Protein AF-A0AAW2K0N4-F1 (afdb_monomer)

Foldseek 3Di:
DPPVVLCVVCVVVVVVVVVVLVVQQQECAVPQCRLLVLQFPFQWKKKWQWDPCVPQQDLVVVLLVVCVVDPNVVSCCCCVVPPDDDDDDDDDDDDDDDDDHPPDDDPPDPPDSNWHDYPRTIMHRDPVVVVVVQVVCVVSVIDIDPVPMDTGSQLWDATPQWTAGRSSPDTPRDDDVVLLVCLCDLVSLVVSCVVPVVPCVDLLVSVVSSVDDPVQSVCLVPDDDPVSLLSQLLVCLLPDDPQCSVVSNDGHDPVVVVVVLVVCCVVVPPPVDDQDDPVPDPDPPPSVVVVVVVSVVVSVVVSVVVSCPVVVDPPDDPPDDPDDDDDDDDDDDD

Solvent-accessible surface area (backbone atoms only — not comparable to full-atom values): 20077 Å² total; per-residue (Å²): 129,62,70,70,56,58,53,58,67,44,42,63,56,53,53,51,52,52,60,53,48,72,73,40,70,35,42,19,82,91,39,72,66,58,13,52,68,56,42,48,73,33,36,45,24,39,16,47,34,52,52,64,50,87,83,44,60,53,64,67,59,54,42,54,53,36,38,73,77,37,57,66,71,58,29,50,53,49,40,64,74,72,75,58,87,85,90,84,89,81,88,89,78,88,79,80,97,69,89,86,72,88,87,65,82,76,78,87,60,81,82,83,63,42,38,33,38,42,92,64,40,36,34,30,48,37,71,69,60,44,54,52,51,54,54,50,35,53,74,55,66,38,50,70,38,65,94,72,27,41,76,27,75,60,7,34,43,57,52,92,83,37,33,26,30,72,12,46,69,43,82,68,42,80,82,58,64,77,61,53,69,42,28,85,42,69,69,34,39,49,51,45,36,66,75,38,43,92,75,51,75,48,69,66,58,52,40,41,68,52,68,49,49,70,77,54,57,79,31,52,89,85,54,67,53,74,71,53,48,52,48,51,33,59,69,42,42,80,79,39,59,68,54,31,32,76,31,64,77,35,80,46,54,69,66,60,51,50,51,51,51,52,51,50,49,69,76,64,48,76,81,86,70,79,80,79,65,72,91,79,51,94,51,95,60,57,58,59,54,50,53,54,49,52,52,50,54,52,49,54,54,52,52,52,48,49,47,51,55,66,56,59,48,98,60,89,69,92,64,84,74,85,85,82,77,90,82,80,91,75,90,79,92,132

pLDDT: mean 72.78, std 19.47, range [24.39, 93.81]

Organism: NCBI:txid2727405

Structure (mmCIF, N/CA/C/O backbone):
data_AF-A0AAW2K0N4-F1
#
_entry.id   AF-A0AAW2K0N4-F1
#
loop_
_atom_site.group_PDB
_atom_site.id
_atom_site.type_symbol
_atom_site.label_atom_id
_atom_site.label_alt_id
_atom_site.label_comp_id
_atom_site.label_asym_id
_atom_site.label_entity_id
_atom_site.label_seq_id
_atom_site.pdbx_PDB_ins_code
_atom_site.Cartn_x
_atom_site.Cartn_y
_atom_site.Cartn_z
_atom_site.occupancy
_atom_site.B_iso_or_equiv
_atom_site.auth_seq_id
_atom_site.auth_comp_id
_atom_site.auth_asym_id
_atom_site.auth_atom_id
_atom_site.pdbx_PDB_model_num
ATOM 1 N N . MET A 1 1 ? -6.327 -36.699 7.773 1.00 47.56 1 MET A N 1
ATOM 2 C CA . MET A 1 1 ? -6.969 -36.154 6.557 1.00 47.56 1 MET A CA 1
ATOM 3 C C . MET A 1 1 ? -5.891 -35.565 5.674 1.00 47.56 1 MET A C 1
ATOM 5 O O . MET A 1 1 ? -4.990 -34.929 6.207 1.00 47.56 1 MET A O 1
ATOM 9 N N . ASP A 1 2 ? -5.969 -35.785 4.364 1.00 42.72 2 ASP A N 1
ATOM 10 C CA . ASP A 1 2 ? -5.053 -35.161 3.410 1.00 42.72 2 ASP A CA 1
ATOM 11 C C . ASP A 1 2 ? -5.238 -33.629 3.443 1.00 42.72 2 ASP A C 1
ATOM 13 O O . ASP A 1 2 ? -6.373 -33.168 3.269 1.00 42.72 2 ASP A O 1
ATOM 17 N N . PRO A 1 3 ? -4.179 -32.814 3.623 1.00 54.84 3 PRO A N 1
ATOM 18 C CA . PRO A 1 3 ? -4.301 -31.353 3.695 1.00 54.84 3 PRO A CA 1
ATOM 19 C C . PRO A 1 3 ? -4.995 -30.752 2.463 1.00 54.84 3 PRO A C 1
ATOM 21 O O . PRO A 1 3 ? -5.760 -29.792 2.562 1.00 54.84 3 PRO A O 1
ATOM 24 N N . GLY A 1 4 ? -4.785 -31.367 1.293 1.00 54.84 4 GLY A N 1
ATOM 25 C CA . GLY A 1 4 ? -5.404 -30.951 0.036 1.00 54.84 4 GLY A CA 1
ATOM 26 C C . GLY A 1 4 ? -6.913 -31.201 -0.036 1.00 54.84 4 GLY A C 1
ATOM 27 O O . GLY A 1 4 ? -7.604 -30.493 -0.766 1.00 54.84 4 GLY A O 1
ATOM 28 N N . PHE A 1 5 ? -7.445 -32.169 0.717 1.00 57.75 5 PHE A N 1
ATOM 29 C CA . PHE A 1 5 ? -8.883 -32.436 0.768 1.00 57.75 5 PHE A CA 1
ATOM 30 C C . PHE A 1 5 ? -9.606 -31.377 1.605 1.00 57.75 5 PHE A C 1
ATOM 32 O O . PHE A 1 5 ? -10.548 -30.750 1.120 1.00 57.75 5 PHE A O 1
ATOM 39 N N . SER A 1 6 ? -9.100 -31.086 2.807 1.00 50.25 6 SER A N 1
ATOM 40 C CA . SER A 1 6 ? -9.640 -30.024 3.665 1.00 50.25 6 SER A CA 1
ATOM 41 C C . SER A 1 6 ? -9.562 -28.651 2.987 1.00 50.25 6 SER A C 1
ATOM 43 O O . SER A 1 6 ? -10.516 -27.878 3.043 1.00 50.25 6 SER A O 1
ATOM 45 N N . GLN A 1 7 ? -8.479 -28.363 2.255 1.00 63.28 7 GLN A N 1
ATOM 46 C CA . GLN A 1 7 ? -8.337 -27.102 1.520 1.00 63.28 7 GLN A CA 1
ATOM 47 C C . GLN A 1 7 ? -9.335 -26.967 0.355 1.00 63.28 7 GLN A C 1
ATOM 49 O O . GLN A 1 7 ? -9.845 -25.875 0.105 1.00 63.28 7 GLN A O 1
ATOM 54 N N . ARG A 1 8 ? -9.661 -28.067 -0.341 1.00 70.31 8 ARG A N 1
ATOM 55 C CA . ARG A 1 8 ? -10.692 -28.073 -1.395 1.00 70.31 8 ARG A CA 1
ATOM 56 C C . ARG A 1 8 ? -12.100 -27.927 -0.825 1.00 70.31 8 ARG A C 1
ATOM 58 O O . ARG A 1 8 ? -12.901 -27.218 -1.422 1.00 70.31 8 ARG A O 1
ATOM 65 N N . LEU A 1 9 ? -12.381 -28.539 0.327 1.00 71.31 9 LEU A N 1
ATOM 66 C CA . LEU A 1 9 ? -13.666 -28.402 1.022 1.00 71.31 9 LEU A CA 1
ATOM 67 C C . LEU A 1 9 ? -13.907 -26.985 1.559 1.00 71.31 9 LEU A C 1
ATOM 69 O O . LEU A 1 9 ? -15.032 -26.499 1.515 1.00 71.31 9 LEU A O 1
ATOM 73 N N . LEU A 1 10 ? -12.860 -26.308 2.036 1.00 70.31 10 LEU A N 1
ATOM 74 C CA . LEU A 1 10 ? -12.955 -24.938 2.554 1.00 70.31 10 LEU A CA 1
ATOM 75 C C . LEU A 1 10 ? -13.009 -23.873 1.450 1.00 70.31 10 LEU A C 1
ATOM 77 O O . LEU A 1 10 ? -13.426 -22.745 1.707 1.00 70.31 10 LEU A O 1
ATOM 81 N N . CYS A 1 11 ? -12.601 -24.205 0.221 1.00 77.12 11 CYS A N 1
ATOM 82 C CA . CYS A 1 11 ? -12.499 -23.243 -0.875 1.00 77.12 11 CYS A CA 1
ATOM 83 C C . CYS A 1 11 ? -13.840 -22.559 -1.230 1.00 77.12 11 CYS A C 1
ATOM 85 O O . CYS A 1 11 ? -13.849 -21.329 -1.285 1.00 77.12 11 CYS A O 1
ATOM 87 N N . PRO A 1 12 ? -14.977 -23.271 -1.380 1.00 80.31 12 PRO A N 1
ATOM 88 C CA . PRO A 1 12 ? -16.271 -22.638 -1.655 1.00 80.31 12 PRO A CA 1
ATOM 89 C C . PRO A 1 12 ? -16.717 -21.686 -0.540 1.00 80.31 12 PRO A C 1
ATOM 91 O O . PRO A 1 12 ? -17.192 -20.585 -0.810 1.00 80.31 12 PRO A O 1
ATOM 94 N N . ILE A 1 13 ? -16.504 -22.085 0.717 1.00 73.62 13 ILE A N 1
ATOM 95 C CA . ILE A 1 13 ? -16.840 -21.280 1.897 1.00 73.62 13 ILE A CA 1
ATOM 96 C C . ILE A 1 13 ? -15.981 -20.012 1.924 1.00 73.62 13 ILE A C 1
ATOM 98 O O . ILE A 1 13 ? -16.495 -18.909 2.100 1.00 73.62 13 ILE A O 1
ATOM 102 N N . HIS A 1 14 ? -14.677 -20.147 1.679 1.00 77.25 14 HIS A N 1
ATOM 103 C CA . HIS A 1 14 ? -13.761 -19.015 1.583 1.00 77.25 14 HIS A CA 1
ATOM 104 C C . HIS A 1 14 ? -14.144 -18.042 0.455 1.00 77.25 14 HIS A C 1
ATOM 106 O O . HIS A 1 14 ? -14.115 -16.824 0.653 1.00 77.25 14 HIS A O 1
ATOM 112 N N . SER A 1 15 ? -14.533 -18.556 -0.716 1.00 81.81 15 SER A N 1
ATOM 113 C CA . SER A 1 15 ? -15.012 -17.733 -1.831 1.00 81.81 15 SER A CA 1
ATOM 114 C C . SER A 1 15 ? -16.291 -16.975 -1.475 1.00 81.81 15 SER A C 1
ATOM 116 O O . SER A 1 15 ? -16.382 -15.782 -1.754 1.00 81.81 15 SER A O 1
ATOM 118 N N . TRP A 1 16 ? -17.235 -17.622 -0.793 1.00 82.62 16 TRP A N 1
ATOM 119 C CA . TRP A 1 16 ? -18.459 -16.976 -0.324 1.00 82.62 16 TRP A CA 1
ATOM 120 C C . TRP A 1 16 ? -18.186 -15.875 0.714 1.00 82.62 16 TRP A C 1
ATOM 122 O O . TRP A 1 16 ? -18.650 -14.745 0.550 1.00 82.62 16 TRP A O 1
ATOM 132 N N . PHE A 1 17 ? -17.357 -16.142 1.733 1.00 77.12 17 PHE A N 1
ATOM 133 C CA . PHE A 1 17 ? -16.946 -15.108 2.694 1.00 77.12 17 PHE A CA 1
ATOM 134 C C . PHE A 1 17 ? -16.254 -13.934 1.999 1.00 77.12 17 PHE A C 1
ATOM 136 O O . PHE A 1 17 ? -16.532 -12.780 2.311 1.00 77.12 17 PHE A O 1
ATOM 143 N N . SER A 1 18 ? -15.410 -14.216 1.006 1.00 80.25 18 SER A N 1
ATOM 144 C CA . SER A 1 18 ? -14.753 -13.191 0.194 1.00 80.25 18 SER A CA 1
ATOM 145 C C . SER A 1 18 ? -15.752 -12.290 -0.542 1.00 80.25 18 SER A C 1
ATOM 147 O O . SER A 1 18 ? -15.517 -11.090 -0.665 1.00 80.25 18 SER A O 1
ATOM 149 N N . GLU A 1 19 ? -16.878 -12.819 -1.023 1.00 83.00 19 GLU A N 1
ATOM 150 C CA . GLU A 1 19 ? -17.933 -12.011 -1.652 1.00 83.00 19 GLU A CA 1
ATOM 151 C C . GLU A 1 19 ? -18.685 -11.126 -0.658 1.00 83.00 19 GLU A C 1
ATOM 153 O O . GLU A 1 19 ? -19.049 -9.998 -0.998 1.00 83.00 19 GLU A O 1
ATOM 158 N N . ILE A 1 20 ? -18.895 -11.605 0.569 1.00 81.50 20 ILE A N 1
ATOM 159 C CA . ILE A 1 20 ? -19.519 -10.820 1.639 1.00 81.50 20 ILE A CA 1
ATOM 160 C C . ILE A 1 20 ? -18.587 -9.707 2.104 1.00 81.50 20 ILE A C 1
ATOM 162 O O . ILE A 1 20 ? -19.019 -8.558 2.196 1.00 81.50 20 ILE A O 1
ATOM 166 N N . LEU A 1 21 ? -17.311 -10.020 2.344 1.00 78.00 21 LEU A N 1
ATOM 167 C CA . LEU A 1 21 ? -16.308 -9.055 2.795 1.00 78.00 21 LEU A CA 1
ATOM 168 C C . LEU A 1 21 ? -16.163 -7.886 1.810 1.00 78.00 21 LEU A C 1
ATOM 170 O O . LEU A 1 21 ? -16.119 -6.736 2.234 1.00 78.00 21 LEU A O 1
ATOM 174 N N . LYS A 1 22 ? -16.254 -8.139 0.494 1.00 82.56 22 LYS A N 1
ATOM 175 C CA . LYS A 1 22 ? -16.284 -7.073 -0.532 1.00 82.56 22 LYS A CA 1
ATOM 176 C C . LYS A 1 22 ? -17.412 -6.056 -0.347 1.00 82.56 22 LYS A C 1
ATOM 178 O O . LYS A 1 22 ? -17.294 -4.934 -0.834 1.00 82.56 22 LYS A O 1
ATOM 183 N N . ARG A 1 23 ? -18.521 -6.435 0.296 1.00 82.50 23 ARG A N 1
ATOM 184 C CA . ARG A 1 23 ? -19.665 -5.541 0.543 1.00 82.50 23 ARG A CA 1
ATOM 185 C C . ARG A 1 23 ? -19.456 -4.653 1.770 1.00 82.50 23 ARG A C 1
ATOM 187 O O . ARG A 1 23 ? -20.230 -3.717 1.959 1.00 82.50 23 ARG A O 1
ATOM 194 N N . ILE A 1 24 ? -18.448 -4.934 2.599 1.00 81.88 24 ILE A N 1
ATOM 195 C CA . ILE A 1 24 ? -18.150 -4.192 3.825 1.00 81.88 24 ILE A CA 1
ATOM 196 C C . ILE A 1 24 ? -17.081 -3.135 3.510 1.00 81.88 24 ILE A C 1
ATOM 198 O O . ILE A 1 24 ? -15.923 -3.480 3.298 1.00 81.88 24 ILE A O 1
ATOM 202 N N . PRO A 1 25 ? -17.419 -1.833 3.494 1.00 84.50 25 PRO A N 1
ATOM 203 C CA . PRO A 1 25 ? -16.466 -0.795 3.095 1.00 84.50 25 PRO A CA 1
ATOM 204 C C . PRO A 1 25 ? -15.348 -0.539 4.121 1.00 84.50 25 PRO A C 1
ATOM 206 O O . PRO A 1 25 ? -14.366 0.122 3.791 1.00 84.50 25 PRO A O 1
ATOM 209 N N . GLN A 1 26 ? -15.498 -1.034 5.353 1.00 86.38 26 GLN A N 1
ATOM 210 C CA . GLN A 1 26 ? -14.500 -0.963 6.427 1.00 86.38 26 GLN A CA 1
ATOM 211 C C . GLN A 1 26 ? -13.473 -2.107 6.389 1.00 86.38 26 GLN A C 1
ATOM 213 O O . GLN A 1 26 ? -12.517 -2.086 7.164 1.00 86.38 26 GLN A O 1
ATOM 218 N N . ASP A 1 27 ? -13.659 -3.099 5.517 1.00 86.38 27 ASP A N 1
ATOM 219 C CA . ASP A 1 27 ? -12.734 -4.221 5.375 1.00 86.38 27 ASP A CA 1
ATOM 220 C C . ASP A 1 27 ? -11.601 -3.896 4.387 1.00 86.38 27 ASP A C 1
ATOM 222 O O . ASP A 1 27 ? -11.825 -3.455 3.257 1.00 86.38 27 ASP A O 1
ATOM 226 N N . GLY A 1 28 ? -10.360 -4.113 4.822 1.00 85.12 28 GLY A N 1
ATOM 227 C CA . GLY A 1 28 ? -9.152 -3.843 4.047 1.00 85.12 28 GLY A CA 1
ATOM 228 C C . GLY A 1 28 ? -8.715 -4.991 3.138 1.00 85.12 28 GLY A C 1
ATOM 229 O O . GLY A 1 28 ? -7.730 -4.827 2.415 1.00 85.12 28 GLY A O 1
ATOM 230 N N . THR A 1 29 ? -9.395 -6.146 3.161 1.00 84.88 29 THR A N 1
ATOM 231 C CA . THR A 1 29 ? -8.915 -7.398 2.539 1.00 84.88 29 THR A CA 1
ATOM 232 C C . THR A 1 29 ? -8.628 -7.251 1.044 1.00 84.88 29 THR A C 1
ATOM 234 O O . THR A 1 29 ? -7.591 -7.701 0.557 1.00 84.88 29 THR A O 1
ATOM 237 N N . PHE A 1 30 ? -9.514 -6.583 0.300 1.00 84.06 30 PHE A N 1
ATOM 238 C CA . PHE A 1 30 ? -9.346 -6.366 -1.147 1.00 84.06 30 PHE A CA 1
ATOM 239 C C . PHE A 1 30 ? -8.670 -5.040 -1.486 1.00 84.06 30 PHE A C 1
ATOM 241 O O . PHE A 1 30 ? -8.099 -4.890 -2.567 1.00 84.06 30 PHE A O 1
ATOM 248 N N . ASN A 1 31 ? -8.755 -4.066 -0.582 1.00 84.62 31 ASN A N 1
ATOM 249 C CA . ASN A 1 31 ? -8.142 -2.761 -0.746 1.00 84.62 31 ASN A CA 1
ATOM 250 C C . ASN A 1 31 ? -7.773 -2.181 0.621 1.00 84.62 31 ASN A C 1
ATOM 252 O O . ASN A 1 31 ? -8.613 -1.606 1.309 1.00 84.62 31 ASN A O 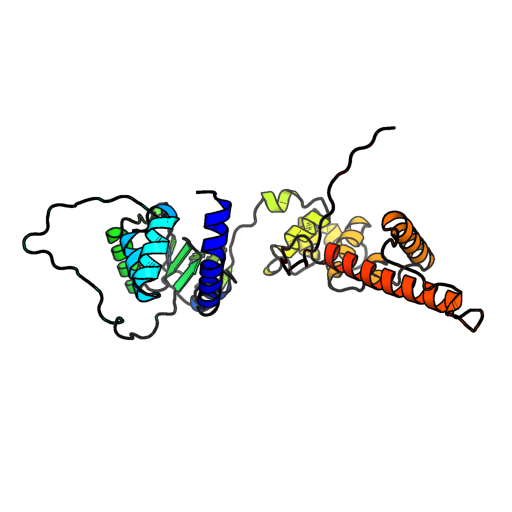1
ATOM 256 N N . GLN A 1 32 ? -6.492 -2.274 0.969 1.00 85.69 32 GLN A N 1
ATOM 257 C CA . GLN A 1 32 ? -5.977 -1.866 2.278 1.00 85.69 32 GLN A CA 1
ATOM 258 C C . GLN A 1 32 ? -6.166 -0.366 2.562 1.00 85.69 32 GLN A C 1
ATOM 260 O O . GLN A 1 32 ? -6.207 0.036 3.719 1.00 85.69 32 GLN A O 1
ATOM 265 N N . THR A 1 33 ? -6.294 0.483 1.535 1.00 85.31 33 THR A N 1
ATOM 266 C CA . THR A 1 33 ? -6.438 1.939 1.717 1.00 85.31 33 THR A CA 1
ATOM 267 C C . THR A 1 33 ? -7.887 2.411 1.725 1.00 85.31 33 THR A C 1
ATOM 269 O O . THR A 1 33 ? -8.156 3.528 2.168 1.00 85.31 33 THR A O 1
ATOM 272 N N . ALA A 1 34 ? -8.834 1.596 1.252 1.00 86.75 34 ALA A N 1
ATOM 273 C CA . ALA A 1 34 ? -10.237 1.994 1.168 1.00 86.75 34 ALA A CA 1
ATOM 274 C C . ALA A 1 34 ? -10.879 2.280 2.543 1.00 86.75 34 ALA A C 1
ATOM 276 O O . ALA A 1 34 ? -11.532 3.324 2.655 1.00 86.75 34 ALA A O 1
ATOM 277 N N . PRO A 1 35 ? -10.657 1.464 3.597 1.00 87.94 35 PRO A N 1
ATOM 278 C CA . PRO A 1 35 ? -11.224 1.715 4.924 1.00 87.94 35 PRO A CA 1
ATOM 279 C C . PRO A 1 35 ? -10.749 3.023 5.560 1.00 87.94 35 PRO A C 1
ATOM 281 O O . PRO A 1 35 ? -11.519 3.705 6.233 1.00 87.94 35 PRO A O 1
ATOM 284 N N . LEU A 1 36 ? -9.498 3.418 5.296 1.00 88.69 36 LEU A N 1
ATOM 285 C CA . LEU A 1 36 ? -8.879 4.606 5.893 1.00 88.69 36 LEU A CA 1
ATOM 286 C C . LEU A 1 36 ? -9.627 5.899 5.553 1.00 88.69 36 LEU A C 1
ATOM 288 O O . LEU A 1 36 ? -9.647 6.830 6.353 1.00 88.69 36 LEU A O 1
ATOM 292 N N . ARG A 1 37 ? -10.314 5.938 4.405 1.00 89.25 37 ARG A N 1
ATOM 293 C CA . ARG A 1 37 ? -11.116 7.092 3.965 1.00 89.25 37 ARG A CA 1
ATOM 294 C C . ARG A 1 37 ? -12.235 7.450 4.946 1.00 89.25 37 ARG A C 1
ATOM 296 O O . ARG A 1 37 ? -12.625 8.608 5.015 1.00 89.25 37 ARG A O 1
ATOM 303 N N . TRP A 1 38 ? -12.736 6.476 5.706 1.00 86.88 38 TRP A N 1
ATOM 304 C CA . TRP A 1 38 ? -13.795 6.674 6.701 1.00 86.88 38 TRP A CA 1
ATOM 305 C C . TRP A 1 38 ? -13.281 7.202 8.042 1.00 86.88 38 TRP A C 1
ATOM 307 O O . TRP A 1 38 ? -14.080 7.595 8.891 1.00 86.88 38 TRP A O 1
ATOM 317 N N . LEU A 1 39 ? -11.960 7.194 8.235 1.00 88.44 39 LEU A N 1
ATOM 318 C CA . LEU A 1 39 ? -11.297 7.638 9.457 1.00 88.44 39 LEU A CA 1
ATOM 319 C C . LEU A 1 39 ? -10.740 9.064 9.330 1.00 88.44 39 LEU A C 1
ATOM 321 O O . LEU A 1 39 ? -10.369 9.656 10.342 1.00 88.44 39 LEU A O 1
ATOM 325 N N . VAL A 1 40 ? -10.730 9.635 8.119 1.00 89.19 40 VAL A N 1
ATOM 326 C CA . VAL A 1 40 ? -10.223 10.988 7.846 1.00 89.19 40 VAL A CA 1
ATOM 327 C C . VAL A 1 40 ? -10.965 12.030 8.687 1.00 89.19 40 VAL A C 1
ATOM 329 O O . VAL A 1 40 ? -12.194 12.051 8.738 1.00 89.19 40 VAL A O 1
ATOM 332 N N . GLY A 1 41 ? -10.204 12.898 9.352 1.00 86.81 41 GLY A N 1
ATOM 333 C CA . GLY A 1 41 ? -10.699 13.933 10.262 1.00 86.81 41 GLY A CA 1
ATOM 334 C C . GLY A 1 41 ? -10.905 13.470 11.707 1.00 86.81 41 GLY A C 1
ATOM 335 O O . GLY A 1 41 ? -11.271 14.281 12.557 1.00 86.81 41 GLY A O 1
ATOM 336 N N . SER A 1 42 ? -10.667 12.192 12.014 1.00 88.50 42 SER A N 1
ATOM 337 C CA . SER A 1 42 ? -10.785 11.680 13.382 1.00 88.50 42 SER A CA 1
ATOM 338 C C . SER A 1 42 ? -9.558 12.040 14.215 1.00 88.50 42 SER A C 1
ATOM 340 O O . SER A 1 42 ? -8.432 11.795 13.797 1.00 88.50 42 SER A O 1
ATOM 342 N N . GLN A 1 43 ? -9.779 12.602 15.404 1.00 86.75 43 GLN A N 1
ATOM 343 C CA . GLN A 1 43 ? -8.702 12.996 16.321 1.00 86.75 43 GLN A CA 1
ATOM 344 C C . GLN A 1 43 ? -8.328 11.858 17.275 1.00 86.75 43 GLN A C 1
ATOM 346 O O . GLN A 1 43 ? -7.156 11.539 17.439 1.00 86.75 43 GLN A O 1
ATOM 351 N N . GLU A 1 44 ? -9.318 11.184 17.857 1.00 90.81 44 GLU A N 1
ATOM 352 C CA . GLU A 1 44 ? -9.083 10.042 18.741 1.00 90.81 44 GLU A CA 1
ATOM 353 C C . GLU A 1 44 ? -9.127 8.739 17.947 1.00 90.81 44 GLU A C 1
ATOM 355 O O . GLU A 1 44 ? -10.179 8.356 17.428 1.00 90.81 44 GLU A O 1
ATOM 360 N N . CYS A 1 45 ? -7.985 8.061 17.842 1.00 91.75 45 CYS A N 1
ATOM 361 C CA . CYS A 1 45 ? -7.863 6.806 17.114 1.00 91.75 45 CYS A CA 1
ATOM 362 C C . CYS A 1 45 ? -7.123 5.745 17.933 1.00 91.75 45 CYS A C 1
ATOM 364 O O . CYS A 1 45 ? -6.125 6.018 18.601 1.00 91.75 45 CYS A O 1
ATOM 366 N N . PHE A 1 46 ? -7.606 4.510 17.833 1.00 92.12 46 PHE A N 1
ATOM 367 C CA . PHE A 1 46 ? -7.116 3.353 18.569 1.00 92.12 46 PHE A CA 1
ATOM 368 C C . PHE A 1 46 ? -6.765 2.257 17.565 1.00 92.12 46 PHE A C 1
ATOM 370 O O . PHE A 1 46 ? -7.661 1.619 17.019 1.00 92.12 46 PHE A O 1
ATOM 377 N N . SER A 1 47 ? -5.473 2.063 17.310 1.00 91.56 47 SER A N 1
ATOM 378 C CA . SER A 1 47 ? -4.944 0.963 16.495 1.00 91.56 47 SER A CA 1
ATOM 379 C C . SER A 1 47 ? -4.498 -0.143 17.447 1.00 91.56 47 SER A C 1
ATOM 381 O O . SER A 1 47 ? -3.537 0.046 18.194 1.00 91.56 47 SER A O 1
ATOM 383 N N . TYR A 1 48 ? -5.228 -1.254 17.494 1.00 89.69 48 TYR A N 1
ATOM 384 C CA . TYR A 1 48 ? -4.942 -2.353 18.414 1.00 89.69 48 TYR A CA 1
ATOM 385 C C . TYR A 1 48 ? -4.141 -3.454 17.726 1.00 89.69 48 TYR A C 1
ATOM 387 O O . TYR A 1 48 ? -4.576 -3.986 16.711 1.00 89.69 48 TYR A O 1
ATOM 395 N N . ASP A 1 49 ? -3.018 -3.830 18.337 1.00 86.81 49 ASP A N 1
ATOM 396 C CA . ASP A 1 49 ? -2.233 -5.004 17.951 1.00 86.81 49 ASP A CA 1
ATOM 397 C C . ASP A 1 49 ? -2.700 -6.211 18.775 1.00 86.81 49 ASP A C 1
ATOM 399 O O . ASP A 1 49 ? -2.627 -6.224 20.015 1.00 86.81 49 ASP A O 1
ATOM 403 N N . LEU A 1 50 ? -3.245 -7.214 18.088 1.00 83.88 50 LEU A N 1
ATOM 404 C CA . LEU A 1 50 ? -3.778 -8.416 18.717 1.00 83.88 50 LEU A CA 1
ATOM 405 C C . LEU A 1 50 ? -2.703 -9.503 18.792 1.00 83.88 50 LEU A C 1
ATOM 407 O O . LEU A 1 50 ? -2.104 -9.901 17.798 1.00 83.88 50 LEU A O 1
ATOM 411 N N . THR A 1 51 ? -2.492 -10.059 19.983 1.00 77.69 51 THR A N 1
ATOM 412 C CA . THR A 1 51 ? -1.465 -11.089 20.183 1.00 77.69 51 THR A CA 1
ATOM 413 C C . THR A 1 51 ? -2.020 -12.461 19.797 1.00 77.69 51 THR A C 1
ATOM 415 O O . THR A 1 51 ? -2.924 -12.959 20.471 1.00 77.69 51 THR A O 1
ATOM 418 N N . THR A 1 52 ? -1.471 -13.114 18.762 1.00 64.50 52 THR A N 1
ATOM 419 C CA . THR A 1 52 ? -1.874 -14.479 18.328 1.00 64.50 52 THR A CA 1
ATOM 420 C C . THR A 1 52 ? -3.392 -14.625 18.125 1.00 64.50 52 THR A C 1
ATOM 422 O O . THR A 1 52 ? -4.003 -15.589 18.584 1.00 64.50 52 THR A O 1
ATOM 425 N N . ALA A 1 53 ? -4.024 -13.630 17.493 1.00 59.84 53 ALA A N 1
ATOM 426 C CA . ALA A 1 53 ? -5.482 -13.567 17.351 1.00 59.84 53 ALA A CA 1
ATOM 427 C C . ALA A 1 53 ? -6.063 -14.778 16.606 1.00 59.84 53 ALA A C 1
ATOM 429 O O . ALA A 1 53 ? -7.117 -15.285 16.980 1.00 59.84 53 ALA A O 1
ATOM 430 N N . THR A 1 54 ? -5.351 -15.268 15.590 1.00 62.62 54 THR A N 1
ATOM 431 C CA . THR A 1 54 ? -5.762 -16.418 14.774 1.00 62.62 54 THR A CA 1
ATOM 432 C C . THR A 1 54 ? -5.837 -17.716 15.570 1.00 62.62 54 THR A C 1
ATOM 434 O O . THR A 1 54 ? -6.731 -18.519 15.327 1.00 62.62 54 THR A O 1
ATOM 437 N N . ASP A 1 55 ? -4.947 -17.901 16.546 1.00 60.28 55 ASP A N 1
ATOM 438 C CA . ASP A 1 55 ? -4.810 -19.169 17.274 1.00 60.28 55 ASP A CA 1
ATOM 439 C C . ASP A 1 55 ? -5.686 -19.221 18.533 1.00 60.28 55 ASP A C 1
ATOM 441 O O . ASP A 1 55 ? -5.934 -20.291 19.085 1.00 60.28 55 ASP A O 1
ATOM 445 N N . ARG A 1 56 ? -6.142 -18.058 19.018 1.00 63.00 56 ARG A N 1
ATOM 446 C CA . ARG A 1 56 ? -6.850 -17.916 20.303 1.00 63.00 56 ARG A CA 1
ATOM 447 C C . ARG A 1 56 ? -8.333 -17.601 20.172 1.00 63.00 56 ARG A C 1
ATOM 449 O O . ARG A 1 56 ? -8.983 -17.347 21.185 1.00 63.00 56 ARG A O 1
ATOM 456 N N . TRP A 1 57 ? -8.880 -17.598 18.959 1.00 66.06 57 TRP A N 1
ATOM 457 C CA . TRP A 1 57 ? -10.300 -17.319 18.779 1.00 66.06 57 TRP A CA 1
ATOM 458 C C . TRP A 1 57 ? -11.153 -18.468 19.344 1.00 66.06 57 TRP A C 1
ATOM 460 O O . TRP A 1 57 ? -10.957 -19.618 18.939 1.00 66.06 57 TRP A O 1
ATOM 470 N N . PRO A 1 58 ? -12.104 -18.211 20.265 1.00 70.81 58 PRO A N 1
ATOM 471 C CA . PRO A 1 58 ? -12.886 -19.285 20.862 1.00 70.81 58 PRO A CA 1
ATOM 472 C C . PRO A 1 58 ? -13.726 -20.022 19.817 1.00 70.81 58 PRO A C 1
ATOM 474 O O . PRO A 1 58 ? -14.586 -19.441 19.153 1.00 70.81 58 PRO A O 1
ATOM 477 N N . LEU A 1 59 ? -13.526 -21.333 19.725 1.00 66.69 59 LEU A N 1
ATOM 478 C CA . LEU A 1 59 ? -14.248 -22.207 18.795 1.00 66.69 59 LEU A CA 1
ATOM 479 C C . LEU A 1 59 ? -15.756 -22.182 19.018 1.00 66.69 59 LEU A C 1
ATOM 481 O O . LEU A 1 59 ? -16.513 -22.251 18.058 1.00 66.69 59 LEU A O 1
ATOM 485 N N . LEU A 1 60 ? -16.189 -22.025 20.272 1.00 68.31 60 LEU A N 1
ATOM 486 C CA . LEU A 1 60 ? -17.599 -21.874 20.618 1.00 68.31 60 LEU A CA 1
ATOM 487 C C . LEU A 1 60 ? -18.217 -20.652 19.926 1.00 68.31 60 LEU A C 1
ATOM 489 O O . LEU A 1 60 ? -19.322 -20.731 19.406 1.00 68.31 60 LEU A O 1
ATOM 493 N N . VAL A 1 61 ? -17.486 -19.536 19.864 1.00 67.88 61 VAL A N 1
ATOM 494 C CA . VAL A 1 61 ? -17.954 -18.319 19.187 1.00 67.88 61 VAL A CA 1
ATOM 495 C C . VAL A 1 61 ? -17.997 -18.531 17.677 1.00 67.88 61 VAL A C 1
ATOM 497 O O . VAL A 1 61 ? -18.972 -18.142 17.041 1.00 67.88 61 VAL A O 1
ATOM 500 N N . LEU A 1 62 ? -16.984 -19.186 17.100 1.00 68.62 62 LEU A N 1
ATOM 501 C CA . LEU A 1 62 ? -16.996 -19.544 15.677 1.00 68.62 62 LEU A CA 1
ATOM 502 C C . LEU A 1 62 ? -18.183 -20.455 15.341 1.00 68.62 62 LEU A C 1
ATOM 504 O O . LEU A 1 62 ? -18.863 -20.208 14.350 1.00 68.62 62 LEU A O 1
ATOM 508 N N . PHE A 1 63 ? -18.453 -21.459 16.177 1.00 66.44 63 PHE A N 1
ATOM 509 C CA . PHE A 1 63 ? -19.563 -22.394 16.016 1.00 66.44 63 PHE A CA 1
ATOM 510 C C . PHE A 1 63 ? -20.924 -21.697 16.089 1.00 66.44 63 PHE A C 1
ATOM 512 O O . PHE A 1 63 ? -21.723 -21.859 15.173 1.00 66.44 63 PHE A O 1
ATOM 519 N N . GLU A 1 64 ? -21.174 -20.886 17.120 1.00 69.19 64 GLU A N 1
ATOM 520 C CA . GLU A 1 64 ? -22.440 -20.153 17.267 1.00 69.19 64 GLU A CA 1
ATOM 521 C C . GLU A 1 64 ? -22.667 -19.179 16.100 1.00 69.19 64 GLU A C 1
ATOM 523 O O . GLU A 1 64 ? -23.764 -19.109 15.549 1.00 69.19 64 GLU A O 1
ATOM 528 N N . VAL A 1 65 ? -21.624 -18.471 15.647 1.00 67.06 65 VAL A N 1
ATOM 529 C CA . VAL A 1 65 ? -21.724 -17.574 14.481 1.00 67.06 65 VAL A CA 1
ATOM 530 C C . VAL A 1 65 ? -21.999 -18.361 13.200 1.00 67.06 65 VAL A C 1
ATOM 532 O O . VAL A 1 65 ? -22.867 -17.969 12.420 1.00 67.06 65 VAL A O 1
ATOM 535 N N . PHE A 1 66 ? -21.314 -19.487 12.983 1.00 66.12 66 PHE A N 1
ATOM 536 C CA . PHE A 1 66 ? -21.578 -20.348 11.830 1.00 66.12 66 PHE A CA 1
ATOM 537 C C . PHE A 1 66 ? -22.980 -20.958 11.870 1.00 66.12 66 PHE A C 1
ATOM 539 O O . PHE A 1 66 ? -23.603 -21.045 10.821 1.00 66.12 66 PHE A O 1
ATOM 546 N N . GLN A 1 67 ? -23.499 -21.323 13.045 1.00 69.81 67 GLN A N 1
ATOM 547 C CA . GLN A 1 67 ? -24.866 -21.824 13.235 1.00 69.81 67 GLN A CA 1
ATOM 548 C C . GLN A 1 67 ? -25.937 -20.742 13.007 1.00 69.81 67 GLN A C 1
ATOM 550 O O . GLN A 1 67 ? -27.091 -21.038 12.714 1.00 69.81 67 GLN A O 1
ATOM 555 N N . CYS A 1 68 ? -25.595 -19.470 13.185 1.00 64.88 68 CYS A N 1
ATOM 556 C CA . CYS A 1 68 ? -26.498 -18.374 12.840 1.00 64.88 68 CYS A CA 1
ATOM 557 C C . CYS A 1 68 ? -26.500 -18.083 11.331 1.00 64.88 68 CYS A C 1
ATOM 559 O O . CYS A 1 68 ? -27.502 -17.608 10.802 1.00 64.88 68 CYS A O 1
ATOM 561 N N . LEU A 1 69 ? -25.383 -18.337 10.641 1.00 63.66 69 LEU A N 1
ATOM 562 C CA . LEU A 1 69 ? -25.233 -18.100 9.199 1.00 63.66 69 LEU A CA 1
ATOM 563 C C . LEU A 1 69 ? -25.681 -19.294 8.343 1.00 63.66 69 LEU A C 1
ATOM 565 O O . LEU A 1 69 ? -26.153 -19.106 7.224 1.00 63.66 69 LEU A O 1
ATOM 569 N N . PHE A 1 70 ? -25.532 -20.502 8.876 1.00 66.25 70 PHE A N 1
ATOM 570 C CA . PHE A 1 70 ? -25.867 -21.783 8.266 1.00 66.25 70 PHE A CA 1
ATOM 571 C C . PHE A 1 70 ? -26.628 -22.635 9.278 1.00 66.25 70 PHE A C 1
ATOM 573 O O . PHE A 1 70 ? -26.576 -22.390 10.473 1.00 66.25 70 PHE A O 1
ATOM 580 N N . ASP A 1 71 ? -27.316 -23.675 8.843 1.00 69.31 71 ASP A N 1
ATOM 581 C CA . ASP A 1 71 ? -28.046 -24.549 9.753 1.00 69.31 71 ASP A CA 1
ATOM 582 C C . ASP A 1 71 ? -27.119 -25.375 10.678 1.00 69.31 71 ASP A C 1
ATOM 584 O O . ASP A 1 71 ? -25.928 -25.585 10.421 1.00 69.31 71 ASP A O 1
ATOM 588 N N . ARG A 1 72 ? -27.688 -25.889 11.781 1.00 63.84 72 ARG A N 1
ATOM 589 C CA . ARG A 1 72 ? -26.963 -26.675 12.803 1.00 63.84 72 ARG A CA 1
ATOM 590 C C . ARG A 1 72 ? -26.192 -27.864 12.231 1.00 63.84 72 ARG A C 1
ATOM 592 O O . ARG A 1 72 ? -25.128 -28.198 12.753 1.00 63.84 72 ARG A O 1
ATOM 599 N N . SER A 1 73 ? -26.723 -28.504 11.189 1.00 64.62 73 SER A N 1
ATOM 600 C CA . SER A 1 73 ? -26.117 -29.703 10.606 1.00 64.62 73 SER A CA 1
ATOM 601 C C . SER A 1 73 ? -24.837 -29.373 9.824 1.00 64.62 73 SER A C 1
ATOM 603 O O . SER A 1 73 ? -23.827 -30.077 9.945 1.00 64.62 73 SER A O 1
ATOM 605 N N . PHE A 1 74 ? -24.825 -28.236 9.121 1.00 65.88 74 PHE A N 1
ATOM 606 C CA . PHE A 1 74 ? -23.671 -27.738 8.380 1.00 65.88 74 PHE A CA 1
ATOM 607 C C . PHE A 1 74 ? -22.580 -27.178 9.304 1.00 65.88 74 PHE A C 1
ATOM 609 O O . PHE A 1 74 ? -21.406 -27.523 9.149 1.00 65.88 74 PHE A O 1
ATOM 616 N N . ALA A 1 75 ? -22.955 -26.389 10.321 1.00 58.97 75 ALA A N 1
ATOM 617 C CA . ALA A 1 75 ? -22.016 -25.827 11.299 1.00 58.97 75 ALA A CA 1
ATOM 618 C C . ALA A 1 75 ? -21.282 -26.916 12.105 1.00 58.97 75 ALA A C 1
ATOM 620 O O . ALA A 1 75 ? -20.062 -26.852 12.273 1.00 58.97 75 ALA A O 1
ATOM 621 N N . SER A 1 76 ? -22.003 -27.958 12.543 1.00 62.53 76 SER A N 1
ATOM 622 C CA . SER A 1 76 ? -21.413 -29.104 13.248 1.00 62.53 76 SER A CA 1
ATOM 623 C C . SER A 1 76 ? -20.419 -29.868 12.370 1.00 62.53 76 SER A C 1
ATOM 625 O O . SER A 1 76 ? -19.319 -30.181 12.823 1.00 62.53 76 SER A O 1
ATOM 627 N N . SER A 1 77 ? -20.753 -30.094 11.097 1.00 63.22 77 SER A N 1
ATOM 628 C CA . SER A 1 77 ? -19.887 -30.814 10.155 1.00 63.22 77 SER A CA 1
ATOM 629 C C . SER A 1 77 ? -18.594 -30.053 9.846 1.00 63.22 77 SER A C 1
ATOM 631 O O . SER A 1 77 ? -17.524 -30.657 9.807 1.00 63.22 77 SER A O 1
ATOM 633 N N . MET A 1 78 ? -18.663 -28.729 9.675 1.00 59.56 78 MET A N 1
ATOM 634 C CA . MET A 1 78 ? -17.503 -27.875 9.387 1.00 59.56 78 MET A CA 1
ATOM 635 C C . MET A 1 78 ? -16.568 -27.727 10.594 1.00 59.56 78 MET A C 1
ATOM 637 O O . MET A 1 78 ? -15.361 -27.921 10.467 1.00 59.56 78 MET A O 1
ATOM 641 N N . VAL A 1 79 ? -17.111 -27.427 11.777 1.00 56.84 79 VAL A N 1
ATOM 642 C CA . VAL A 1 79 ? -16.296 -27.175 12.977 1.00 56.84 79 VAL A CA 1
ATOM 643 C C . VAL A 1 79 ? -15.656 -28.464 13.502 1.00 56.84 79 VAL A C 1
ATOM 645 O O . VAL A 1 79 ? -14.456 -28.463 13.787 1.00 56.84 79 VAL A O 1
ATOM 648 N N . ASN A 1 80 ? -16.406 -29.576 13.528 1.00 58.12 80 ASN A N 1
ATOM 649 C CA . ASN A 1 80 ? -15.895 -30.873 13.990 1.00 58.12 80 ASN A CA 1
ATOM 650 C C . ASN A 1 80 ? -14.919 -31.526 12.997 1.00 58.12 80 ASN A C 1
ATOM 652 O O . ASN A 1 80 ? -14.041 -32.272 13.421 1.00 58.12 80 ASN A O 1
ATOM 656 N N . SER A 1 81 ? -15.047 -31.253 11.690 1.00 55.09 81 SER A N 1
ATOM 657 C CA . SER A 1 81 ? -14.158 -31.842 10.673 1.00 55.09 81 SER A CA 1
ATOM 658 C C . SER A 1 81 ? -12.933 -30.983 10.345 1.00 55.09 81 SER A C 1
ATOM 660 O O . SER A 1 81 ? -11.958 -31.528 9.830 1.00 55.09 81 SER A O 1
ATOM 662 N N . ALA A 1 82 ? -12.963 -29.664 10.593 1.00 49.03 82 ALA A N 1
ATOM 663 C CA . ALA A 1 82 ? -11.915 -28.751 10.122 1.00 49.03 82 ALA A CA 1
ATOM 664 C C . ALA A 1 82 ? -11.223 -27.892 11.195 1.00 49.03 82 ALA A C 1
ATOM 666 O O . ALA A 1 82 ? -10.095 -27.478 10.934 1.00 49.03 82 ALA A O 1
ATOM 667 N N . LEU A 1 83 ? -11.840 -27.588 12.352 1.00 50.22 83 LEU A N 1
ATOM 668 C CA . LEU A 1 83 ? -11.326 -26.512 13.222 1.00 50.22 83 LEU A CA 1
ATOM 669 C C . LEU A 1 83 ? -11.066 -26.861 14.689 1.00 50.22 83 LEU A C 1
ATOM 671 O O . LEU A 1 83 ? -10.161 -26.245 15.239 1.00 50.22 83 LEU A O 1
ATOM 675 N N . ALA A 1 84 ? -11.745 -27.827 15.320 1.00 38.84 84 ALA A N 1
ATOM 676 C CA . ALA A 1 84 ? -11.260 -28.399 16.584 1.00 38.84 84 ALA A CA 1
ATOM 677 C C . ALA A 1 84 ? -12.087 -29.569 17.119 1.00 38.84 84 ALA A C 1
ATOM 679 O O . ALA A 1 84 ? -13.307 -29.492 17.231 1.00 38.84 84 ALA A O 1
ATOM 680 N N . THR A 1 85 ? -11.374 -30.557 17.654 1.00 34.62 85 THR A N 1
ATOM 681 C CA . THR A 1 85 ? -11.803 -31.342 18.814 1.00 34.62 85 THR A CA 1
ATOM 682 C C . THR A 1 85 ? -10.969 -30.911 20.013 1.00 34.62 85 THR A C 1
ATOM 684 O O . THR A 1 85 ? -9.757 -31.090 19.978 1.00 34.62 85 THR A O 1
ATOM 687 N N . ASN A 1 86 ? -11.603 -30.360 21.051 1.00 32.56 86 ASN A N 1
ATOM 688 C CA . ASN A 1 86 ? -11.200 -30.519 22.453 1.00 32.56 86 ASN A CA 1
ATOM 689 C C . ASN A 1 86 ? -12.338 -30.047 23.373 1.00 32.56 86 ASN A C 1
ATOM 691 O O . ASN A 1 86 ? -12.792 -28.906 23.297 1.00 32.56 86 ASN A O 1
ATOM 695 N N . VAL A 1 87 ? -12.806 -30.962 24.221 1.00 31.20 87 VAL A N 1
ATOM 696 C CA . VAL A 1 87 ? -13.866 -30.758 25.215 1.00 31.20 87 VAL A CA 1
ATOM 697 C C . VAL A 1 87 ? -13.223 -30.340 26.530 1.00 31.20 87 VAL A C 1
ATOM 699 O O . VAL A 1 87 ? -12.338 -31.045 27.007 1.00 31.20 87 VAL A O 1
ATOM 702 N N . PHE A 1 88 ? -13.707 -29.268 27.165 1.00 29.27 88 PHE A N 1
ATOM 703 C CA . PHE A 1 88 ? -13.360 -28.969 28.558 1.00 29.27 88 PHE A CA 1
ATOM 704 C C . PHE A 1 88 ? -14.580 -28.499 29.353 1.00 29.27 88 PHE A C 1
ATOM 706 O O . PHE A 1 88 ? -15.393 -27.710 28.871 1.00 29.27 88 PHE A O 1
ATOM 713 N N . LEU A 1 89 ? -14.679 -28.991 30.588 1.00 33.09 89 LEU A N 1
ATOM 714 C CA . LEU A 1 89 ? -15.692 -28.638 31.580 1.00 33.09 89 LEU A CA 1
ATOM 715 C C . LEU A 1 89 ? -15.135 -27.545 32.500 1.00 33.09 89 LEU A C 1
ATOM 717 O O . LEU A 1 89 ? -14.005 -27.670 32.970 1.00 33.09 89 LEU A O 1
ATOM 721 N N . VAL A 1 90 ? -15.927 -26.516 32.810 1.00 32.66 90 VAL A N 1
ATOM 722 C CA . VAL A 1 90 ? -15.539 -25.480 33.781 1.00 32.66 90 VAL A CA 1
ATOM 723 C C . VAL A 1 90 ? -16.516 -25.504 34.960 1.00 32.66 90 VAL A C 1
ATOM 725 O O . VAL A 1 90 ? -17.717 -25.314 34.750 1.00 32.66 90 VAL A O 1
ATOM 728 N N . PRO A 1 91 ? -16.053 -25.745 36.199 1.00 37.03 91 PRO A N 1
ATOM 729 C CA . PRO A 1 91 ? -16.881 -25.607 37.385 1.00 37.03 91 PRO A CA 1
ATOM 730 C C . PRO A 1 91 ? -16.896 -24.135 37.820 1.00 37.03 91 PRO A C 1
ATOM 732 O O . PRO A 1 91 ? -15.916 -23.427 37.625 1.00 37.03 91 PRO A O 1
ATOM 735 N N . PHE A 1 92 ? -17.981 -23.717 38.475 1.00 43.19 92 PHE A N 1
ATOM 736 C CA . PHE A 1 92 ? -18.247 -22.379 39.038 1.00 43.19 92 PHE A CA 1
ATOM 737 C C . PHE A 1 92 ? -19.074 -21.406 38.186 1.00 43.19 92 PHE A C 1
ATOM 739 O O . PHE A 1 92 ? -18.674 -20.274 37.948 1.00 43.19 92 PHE A O 1
ATOM 746 N N . VAL A 1 93 ? -20.330 -21.782 37.919 1.00 37.97 93 VAL A N 1
ATOM 747 C CA . VAL A 1 93 ? -21.477 -20.874 38.121 1.00 37.97 93 VAL A CA 1
ATOM 748 C C . VAL A 1 93 ? -22.597 -21.671 38.800 1.00 37.97 93 VAL A C 1
ATOM 750 O O . VAL A 1 93 ? -22.946 -22.773 38.382 1.00 37.97 93 VAL A O 1
ATOM 753 N N . LYS A 1 94 ? -23.110 -21.157 39.922 1.00 39.88 94 LYS A N 1
ATOM 754 C CA . LYS A 1 94 ? -24.121 -21.818 40.756 1.00 39.88 94 LYS A CA 1
ATOM 755 C C . LYS A 1 94 ? -25.479 -21.891 40.035 1.00 39.88 94 LYS A C 1
ATOM 757 O O . LYS A 1 94 ? -26.014 -20.864 39.645 1.00 39.88 94 LYS A O 1
ATOM 762 N N . ARG A 1 95 ? -26.054 -23.103 40.056 1.00 39.56 95 ARG A N 1
ATOM 763 C CA . ARG A 1 95 ? -27.463 -23.506 39.839 1.00 39.56 95 ARG A CA 1
ATOM 764 C C . ARG A 1 95 ? -28.023 -23.467 38.403 1.00 39.56 95 ARG A C 1
ATOM 766 O O . ARG A 1 95 ? -28.296 -22.415 37.854 1.00 39.56 95 ARG A O 1
ATOM 773 N N . LYS A 1 96 ? -28.347 -24.689 37.943 1.00 36.22 96 LYS A N 1
ATOM 774 C CA . LYS A 1 96 ? -29.149 -25.116 36.777 1.00 36.22 96 LYS A CA 1
ATOM 775 C C . LYS A 1 96 ? -28.614 -24.697 35.400 1.00 36.22 96 LYS A C 1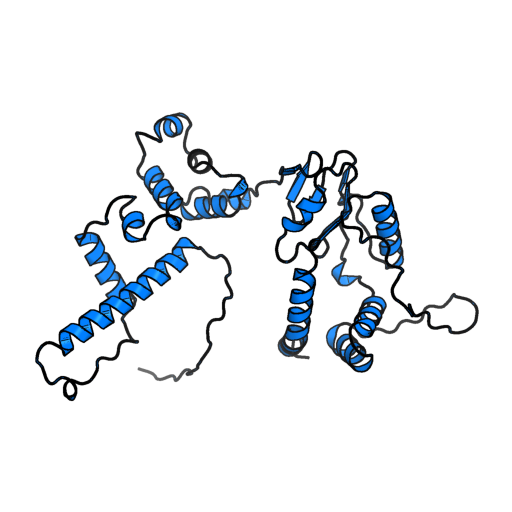
ATOM 777 O O . LYS A 1 96 ? -28.521 -23.529 35.064 1.0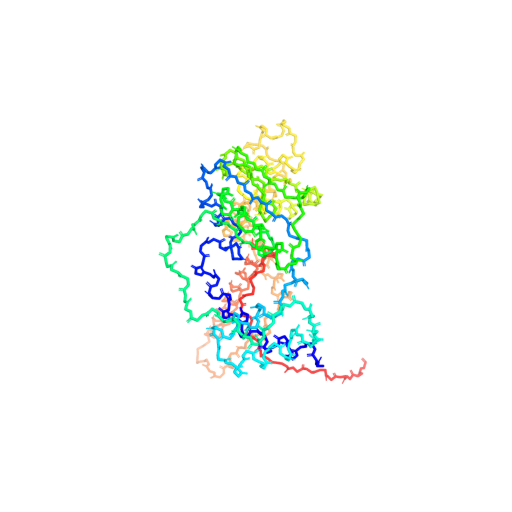0 36.22 96 LYS A O 1
ATOM 782 N N . TRP A 1 97 ? -28.313 -25.719 34.603 1.00 36.62 97 TRP A N 1
ATOM 783 C CA . TRP A 1 97 ? -27.931 -25.671 33.196 1.00 36.62 97 TRP A CA 1
ATOM 784 C C . TRP A 1 97 ? -28.910 -24.824 32.376 1.00 36.62 97 TRP A C 1
ATOM 786 O O . TRP A 1 97 ? -29.994 -25.284 32.028 1.00 36.6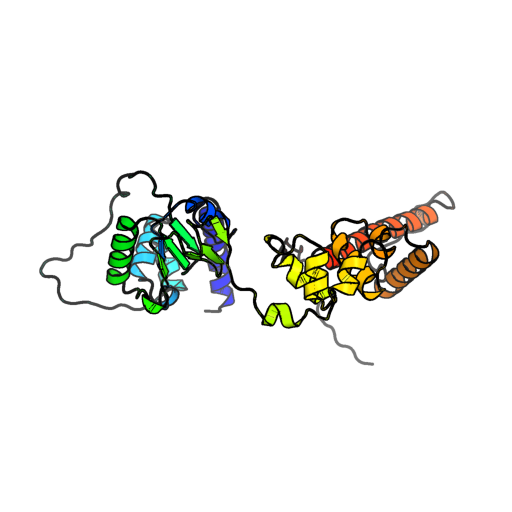2 97 TRP A O 1
ATOM 796 N N . SER A 1 98 ? -28.526 -23.596 32.053 1.00 31.98 98 SER A N 1
ATOM 797 C CA . SER A 1 98 ? -29.207 -22.781 31.051 1.00 31.98 98 SER A CA 1
ATOM 798 C C . SER A 1 98 ? -28.224 -22.474 29.931 1.00 31.98 98 SER A C 1
ATOM 800 O O . SER A 1 98 ? -27.232 -21.776 30.139 1.00 31.98 98 SER A O 1
ATOM 802 N N . GLN A 1 99 ? -28.498 -23.029 28.748 1.00 36.19 99 GLN A N 1
ATOM 803 C CA . GLN A 1 99 ? -27.877 -22.597 27.501 1.00 36.19 99 GLN A CA 1
ATOM 804 C C . GLN A 1 99 ? -28.261 -21.133 27.281 1.00 36.19 99 GLN A C 1
ATOM 806 O O . GLN A 1 99 ? -29.446 -20.805 27.232 1.00 36.19 99 GLN A O 1
ATOM 811 N N . VAL A 1 100 ? -27.271 -20.250 27.181 1.00 33.19 100 VAL A N 1
ATOM 812 C CA . VAL A 1 100 ? -27.506 -18.855 26.809 1.00 33.19 100 VAL A CA 1
ATOM 813 C C . VAL A 1 100 ? -27.256 -18.747 25.313 1.00 33.19 100 VAL A C 1
ATOM 815 O O . VAL A 1 100 ? -26.136 -18.943 24.854 1.00 33.19 100 VAL A O 1
ATOM 818 N N . CYS A 1 101 ? -28.315 -18.461 24.563 1.00 31.72 101 CYS A N 1
ATOM 819 C CA . CYS A 1 101 ? -28.274 -18.192 23.132 1.00 31.72 101 CYS A CA 1
ATOM 820 C C . CYS A 1 101 ? -28.648 -16.719 22.908 1.00 31.72 101 CYS A C 1
ATOM 822 O O . CYS A 1 101 ? -29.538 -16.198 23.585 1.00 31.72 101 CYS A O 1
ATOM 824 N N . PHE A 1 102 ? -28.003 -16.042 21.957 1.00 28.42 102 PHE A N 1
ATOM 825 C CA . PHE A 1 102 ? -28.532 -14.783 21.433 1.00 28.42 102 PHE A CA 1
ATOM 826 C C . PHE A 1 102 ? -29.663 -15.121 20.450 1.00 28.42 102 PHE A C 1
ATOM 828 O O . PHE A 1 102 ? -29.409 -15.550 19.332 1.00 28.42 102 PHE A O 1
ATOM 835 N N . VAL A 1 103 ? -30.915 -14.960 20.888 1.00 29.36 103 VAL A N 1
ATOM 836 C CA . VAL A 1 103 ? -32.126 -15.392 20.154 1.00 29.36 103 VAL A CA 1
ATOM 837 C C . VAL A 1 103 ? -32.625 -14.359 19.124 1.00 29.36 103 VAL A C 1
ATOM 839 O O . VAL A 1 103 ? -33.492 -14.667 18.314 1.00 29.36 103 VAL A O 1
ATOM 842 N N . ALA A 1 104 ? -32.081 -13.142 19.080 1.00 26.05 104 ALA A N 1
ATOM 843 C CA . ALA A 1 104 ? -32.451 -12.150 18.068 1.00 26.05 104 ALA A CA 1
ATOM 844 C C . ALA A 1 104 ? -31.337 -11.121 17.850 1.00 26.05 104 ALA A C 1
ATOM 846 O O . ALA A 1 104 ? -30.593 -10.793 18.777 1.00 26.05 104 ALA A O 1
ATOM 847 N N . GLY A 1 105 ? -31.246 -10.614 16.613 1.00 32.22 105 GLY A N 1
ATOM 848 C CA . GLY A 1 105 ? -30.304 -9.574 16.210 1.00 32.22 105 GLY A CA 1
ATOM 849 C C . GLY A 1 105 ? -30.337 -8.385 17.165 1.00 32.22 105 GLY A C 1
ATOM 850 O O . GLY A 1 105 ? -31.405 -7.883 17.517 1.00 32.22 105 GLY A O 1
ATOM 851 N N . GLN A 1 106 ? -29.152 -7.952 17.598 1.00 27.11 106 GLN A N 1
ATOM 852 C CA . GLN A 1 106 ? -29.007 -6.753 18.416 1.00 27.11 106 GLN A CA 1
ATOM 853 C C . GLN A 1 106 ? -29.703 -5.560 17.743 1.00 27.11 106 GLN A C 1
ATOM 855 O O . GLN A 1 106 ? -29.674 -5.452 16.511 1.00 27.11 106 GLN A O 1
ATOM 860 N N . PRO A 1 107 ? -30.327 -4.671 18.539 1.00 33.81 107 PRO A N 1
ATOM 861 C CA . PRO A 1 107 ? -31.100 -3.558 18.017 1.00 33.81 107 PRO A CA 1
ATOM 862 C C . PRO A 1 107 ? -30.211 -2.749 17.080 1.00 33.81 107 PRO A C 1
ATOM 864 O O . PRO A 1 107 ? -29.065 -2.445 17.415 1.00 33.81 107 PRO A O 1
ATOM 867 N N . LEU A 1 108 ? -30.748 -2.452 15.895 1.00 35.97 108 LEU A N 1
ATOM 868 C CA . LEU A 1 108 ? -30.153 -1.606 14.867 1.00 35.97 108 LEU A CA 1
ATOM 869 C C . LEU A 1 108 ? -29.909 -0.201 15.436 1.00 35.97 108 LEU A C 1
ATOM 871 O O . LEU A 1 108 ? -30.641 0.745 15.164 1.00 35.97 108 LEU A O 1
ATOM 875 N N . GLY A 1 109 ? -28.852 -0.066 16.232 1.00 40.78 109 GLY A N 1
ATOM 876 C CA . GLY A 1 109 ? -28.150 1.187 16.405 1.00 40.78 109 GLY A CA 1
ATOM 877 C C . GLY A 1 109 ? -27.589 1.602 15.051 1.00 40.78 109 GLY A C 1
ATOM 878 O O . GLY A 1 109 ? -27.274 0.763 14.200 1.00 40.78 109 GLY A O 1
ATOM 879 N N . VAL A 1 110 ? -27.491 2.910 14.830 1.00 48.56 110 VAL A N 1
ATOM 880 C CA . VAL A 1 110 ? -26.838 3.476 13.648 1.00 48.56 110 VAL A CA 1
ATOM 881 C C . VAL A 1 110 ? -25.517 2.739 13.427 1.00 48.56 110 VAL A C 1
ATOM 883 O O . VAL A 1 110 ? -24.686 2.681 14.333 1.00 48.56 110 VAL A O 1
ATOM 886 N N . ARG A 1 111 ? -25.340 2.136 12.241 1.00 62.16 111 ARG A N 1
ATOM 887 C CA . ARG A 1 111 ? -24.120 1.388 11.909 1.00 62.16 111 ARG A CA 1
ATOM 888 C C . ARG A 1 111 ? -22.917 2.294 12.156 1.00 62.16 111 ARG A C 1
ATOM 890 O O . ARG A 1 111 ? -22.751 3.294 11.457 1.00 62.16 111 ARG A O 1
ATOM 897 N N . PHE A 1 112 ? -22.099 1.951 13.145 1.00 75.81 112 PHE A N 1
ATOM 898 C CA . PHE A 1 112 ? -20.839 2.634 13.395 1.00 75.81 112 PHE A CA 1
ATOM 899 C C . PHE A 1 112 ? -19.932 2.411 12.182 1.00 75.81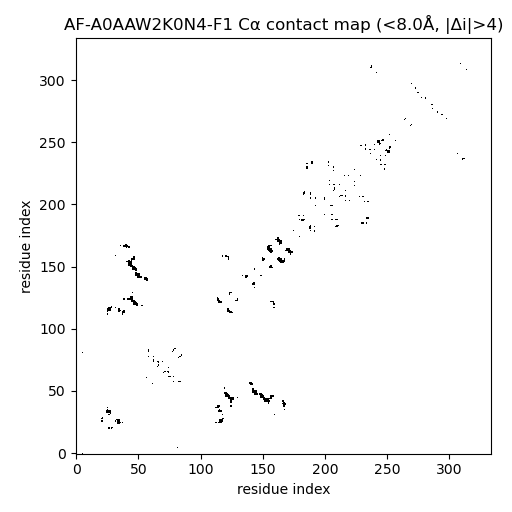 112 PHE A C 1
ATOM 901 O O . PHE A 1 112 ? -19.752 1.275 11.768 1.00 75.81 112 PHE A O 1
ATOM 908 N N . LYS A 1 113 ? -19.417 3.479 11.564 1.00 83.38 113 LYS A N 1
ATOM 909 C CA . LYS A 1 113 ? -18.606 3.395 10.327 1.00 83.38 113 LYS A CA 1
ATOM 910 C C . LYS A 1 113 ? -17.144 3.788 10.523 1.00 83.38 113 LYS A C 1
ATOM 912 O O . LYS A 1 113 ? -16.352 3.599 9.606 1.00 83.38 113 LYS A O 1
ATOM 917 N N . LYS A 1 114 ? -16.796 4.343 11.688 1.00 87.69 114 LYS A N 1
ATOM 918 C CA . LYS A 1 114 ? -15.463 4.871 12.011 1.00 87.69 114 LYS A CA 1
ATOM 919 C C . LYS A 1 114 ? -14.537 3.766 12.532 1.00 87.69 114 LYS A C 1
ATOM 921 O O . LYS A 1 114 ? -13.972 3.865 13.619 1.00 87.69 114 LYS A O 1
ATOM 926 N N . TYR A 1 115 ? -14.428 2.687 11.767 1.00 90.19 115 TYR A N 1
ATOM 927 C CA . TYR A 1 115 ? -13.498 1.598 12.039 1.00 90.19 115 TYR A CA 1
ATOM 928 C C . TYR A 1 115 ? -12.900 1.057 10.737 1.00 90.19 115 TYR A C 1
ATOM 930 O O . TYR A 1 115 ? -13.488 1.218 9.668 1.00 90.19 115 TYR A O 1
ATOM 938 N N . ALA A 1 116 ? -11.743 0.416 10.840 1.00 91.56 116 ALA A N 1
ATOM 939 C CA . ALA A 1 116 ? -11.092 -0.320 9.766 1.00 91.56 116 ALA A CA 1
ATOM 940 C C . ALA A 1 116 ? -10.575 -1.654 10.314 1.00 91.56 116 ALA A C 1
ATOM 942 O O . ALA A 1 116 ? -10.064 -1.702 11.432 1.00 91.56 116 ALA A O 1
ATOM 943 N N . VAL A 1 117 ? -10.726 -2.730 9.542 1.00 89.00 117 VAL A N 1
ATOM 944 C CA . VAL A 1 117 ? -10.246 -4.072 9.911 1.00 89.00 117 VAL A CA 1
ATOM 945 C C . VAL A 1 117 ? -9.536 -4.700 8.722 1.00 89.00 117 VAL A C 1
ATOM 947 O O . VAL A 1 117 ? -10.009 -4.602 7.591 1.00 89.00 117 VAL A O 1
ATOM 950 N N . LEU A 1 118 ? -8.405 -5.349 8.974 1.00 88.50 118 LEU A N 1
ATOM 951 C CA . LEU A 1 118 ? -7.703 -6.208 8.031 1.00 88.50 118 LEU A CA 1
ATOM 952 C C . LEU A 1 118 ? -7.063 -7.356 8.812 1.00 88.50 118 LEU A C 1
ATOM 954 O O . LEU A 1 118 ? -5.969 -7.215 9.343 1.00 88.50 118 LEU A O 1
ATOM 958 N N . GLY A 1 119 ? -7.735 -8.505 8.866 1.00 85.00 119 GLY A N 1
ATOM 959 C CA . GLY A 1 119 ? -7.244 -9.630 9.661 1.00 85.00 119 GLY A CA 1
ATOM 960 C C . GLY A 1 119 ? -7.128 -9.258 11.143 1.00 85.00 119 GLY A C 1
ATOM 961 O O . GLY A 1 119 ? -8.140 -8.990 11.787 1.00 85.00 119 GLY A O 1
ATOM 962 N N . ASP A 1 120 ? -5.904 -9.265 1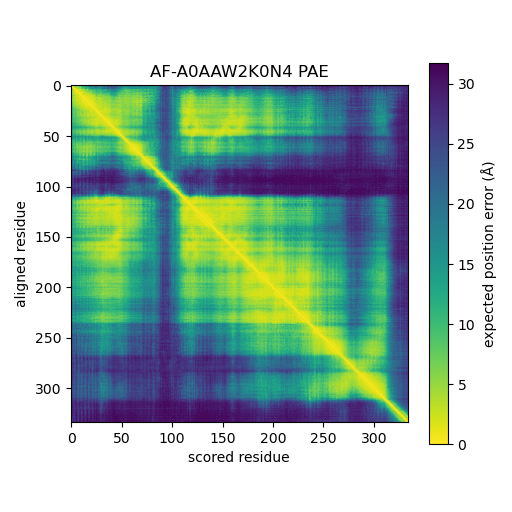1.663 1.00 83.38 120 ASP A N 1
ATOM 963 C CA . ASP A 1 120 ? -5.539 -8.867 13.025 1.00 83.38 120 ASP A CA 1
ATOM 964 C C . ASP A 1 120 ? -5.373 -7.350 13.210 1.00 83.38 120 ASP A C 1
ATOM 966 O O . ASP A 1 120 ? -5.545 -6.866 14.330 1.00 83.38 120 ASP A O 1
ATOM 970 N N . ASP A 1 121 ? -5.114 -6.599 12.135 1.00 87.56 121 ASP A N 1
ATOM 971 C CA . ASP A 1 121 ? -5.022 -5.139 12.174 1.00 87.56 121 ASP A CA 1
ATOM 972 C C . ASP A 1 121 ? -6.420 -4.528 12.358 1.00 87.56 121 ASP A C 1
ATOM 974 O O . ASP A 1 121 ? -7.279 -4.610 11.472 1.00 87.56 121 ASP A O 1
ATOM 978 N N . VAL A 1 122 ? -6.652 -3.865 13.495 1.00 90.44 122 VAL A N 1
ATOM 979 C CA . VAL A 1 122 ? -7.928 -3.201 13.807 1.00 90.44 122 VAL A CA 1
ATOM 980 C C . VAL A 1 122 ? -7.696 -1.760 14.237 1.00 90.44 122 VAL A C 1
ATOM 982 O O . VAL A 1 122 ? -6.951 -1.491 15.178 1.00 90.44 122 VAL A O 1
ATOM 985 N N . VAL A 1 123 ? -8.406 -0.831 13.594 1.00 92.56 123 VAL A N 1
ATOM 986 C CA . VAL A 1 123 ? -8.431 0.589 13.958 1.00 92.56 123 VAL A CA 1
ATOM 987 C C . VAL A 1 123 ? -9.855 1.025 14.267 1.00 92.56 123 VAL A C 1
ATOM 989 O O . VAL A 1 123 ? -10.776 0.788 13.486 1.00 92.56 123 VAL A O 1
ATOM 992 N N . ILE A 1 124 ? -10.039 1.704 15.395 1.00 91.62 124 ILE A N 1
ATOM 993 C CA . ILE A 1 124 ? -11.320 2.260 15.838 1.00 91.62 124 ILE A CA 1
ATOM 994 C C . ILE A 1 124 ? -11.117 3.747 16.123 1.00 91.62 124 ILE A C 1
ATOM 996 O O . ILE A 1 124 ? -10.255 4.112 16.915 1.00 91.62 124 ILE A O 1
ATOM 1000 N N . ALA A 1 125 ? -11.915 4.610 15.498 1.00 91.38 125 ALA A N 1
ATOM 1001 C CA . ALA A 1 125 ? -11.854 6.063 15.674 1.00 91.38 125 ALA A CA 1
ATOM 1002 C C . ALA A 1 125 ? -13.014 6.587 16.541 1.00 91.38 125 ALA A C 1
ATOM 1004 O O . ALA A 1 125 ? -13.760 7.491 16.155 1.00 91.38 125 ALA A O 1
ATOM 1005 N N . ASP A 1 126 ? -13.205 5.938 17.693 1.00 88.25 126 ASP A N 1
ATOM 1006 C CA . ASP A 1 126 ? -14.115 6.348 18.766 1.00 88.25 126 ASP A CA 1
ATOM 1007 C C . ASP A 1 126 ? -13.676 5.712 20.096 1.00 88.25 126 ASP A C 1
ATOM 1009 O O . ASP A 1 126 ? -13.534 4.489 20.194 1.00 88.25 126 ASP A O 1
ATOM 1013 N N . ALA A 1 127 ? -13.479 6.534 21.129 1.00 88.81 127 ALA A N 1
ATOM 1014 C CA . ALA A 1 127 ? -12.981 6.079 22.427 1.00 88.81 127 ALA A CA 1
ATOM 1015 C C . ALA A 1 127 ? -13.951 5.147 23.169 1.00 88.81 127 ALA A C 1
ATOM 1017 O O . ALA A 1 127 ? -13.525 4.173 23.801 1.00 88.81 127 ALA A O 1
ATOM 1018 N N . LYS A 1 128 ? -15.264 5.399 23.074 1.00 84.12 128 LYS A N 1
ATOM 1019 C CA . LYS A 1 128 ? -16.278 4.569 23.738 1.00 84.12 128 LYS A CA 1
ATOM 1020 C C . LYS A 1 128 ? -16.315 3.192 23.089 1.00 84.12 128 LYS A C 1
ATOM 1022 O O . LYS A 1 128 ? -16.238 2.189 23.798 1.00 84.12 128 LYS A O 1
ATOM 1027 N N . VAL A 1 129 ? -16.338 3.134 21.757 1.00 85.50 129 VAL A N 1
ATOM 1028 C CA . VAL A 1 129 ? -16.322 1.863 21.016 1.00 85.50 129 VAL A CA 1
ATOM 1029 C C . VAL A 1 129 ? -15.028 1.092 21.278 1.00 85.50 129 VAL A C 1
ATOM 1031 O O . VAL A 1 129 ? -15.083 -0.108 21.543 1.00 85.50 129 VAL A O 1
ATOM 1034 N N . ALA A 1 130 ? -13.878 1.769 21.285 1.00 86.88 130 ALA A N 1
ATOM 1035 C CA . ALA A 1 130 ? -12.584 1.142 21.537 1.00 86.88 130 ALA A CA 1
ATOM 1036 C C . ALA A 1 130 ? -12.499 0.512 22.942 1.00 86.88 130 ALA A C 1
ATOM 1038 O O . ALA A 1 130 ? -12.040 -0.624 23.089 1.00 86.88 130 ALA A O 1
ATOM 1039 N N . SER A 1 131 ? -13.014 1.196 23.972 1.00 84.62 131 SER A N 1
ATOM 1040 C CA . SER A 1 131 ? -13.056 0.658 25.341 1.00 84.62 131 SER A CA 1
ATOM 1041 C C . SER A 1 131 ? -13.923 -0.602 25.458 1.00 84.62 131 SER A C 1
ATOM 1043 O O . SER A 1 131 ? -13.498 -1.597 26.056 1.00 84.62 131 SER A O 1
ATOM 1045 N N . VAL A 1 132 ? -15.104 -0.601 24.828 1.00 84.56 132 VAL A N 1
ATOM 1046 C CA . VAL A 1 132 ? -15.997 -1.765 24.790 1.00 84.56 132 VAL A CA 1
ATOM 1047 C C . VAL A 1 132 ? -15.329 -2.908 24.034 1.00 84.56 132 VAL A C 1
ATOM 1049 O O . VAL A 1 132 ? -15.274 -4.022 24.553 1.00 84.56 132 VAL A O 1
ATOM 1052 N N . TYR A 1 133 ? -14.749 -2.631 22.865 1.00 85.75 133 TYR A N 1
ATOM 1053 C CA . TYR A 1 133 ? -14.032 -3.615 22.056 1.00 85.75 133 TYR A CA 1
ATOM 1054 C C . TYR A 1 133 ? -12.911 -4.301 22.849 1.00 85.75 133 TYR A C 1
ATOM 1056 O O . TYR A 1 133 ? -12.870 -5.530 22.934 1.00 85.75 133 TYR A O 1
ATOM 1064 N N . LYS A 1 134 ? -12.068 -3.520 23.536 1.00 84.44 134 LYS A N 1
ATOM 1065 C CA . LYS A 1 134 ? -11.005 -4.039 24.407 1.00 84.44 134 LYS A CA 1
ATOM 1066 C C . LYS A 1 134 ? -11.557 -4.932 25.524 1.00 84.44 134 LYS A C 1
ATOM 1068 O O . LYS A 1 134 ? -11.003 -6.000 25.777 1.00 84.44 134 LYS A O 1
ATOM 1073 N N . SER A 1 135 ? -12.652 -4.525 26.172 1.00 82.06 135 SER A N 1
ATOM 1074 C CA . SER A 1 135 ? -13.278 -5.312 27.247 1.00 82.06 135 SER A CA 1
ATOM 1075 C C . SER A 1 135 ? -13.827 -6.656 26.752 1.00 82.06 135 SER A C 1
ATOM 1077 O O . SER A 1 135 ? -13.713 -7.669 27.443 1.00 82.06 135 SER A O 1
ATOM 1079 N N . VAL A 1 136 ? -14.382 -6.683 25.537 1.00 81.25 136 VAL A N 1
ATOM 1080 C CA . VAL A 1 136 ? -14.905 -7.900 24.908 1.00 81.25 136 VAL A CA 1
ATOM 1081 C C . VAL A 1 136 ? -13.759 -8.842 24.549 1.00 81.25 136 VAL A C 1
ATOM 1083 O O . VAL A 1 136 ? -13.825 -10.017 24.898 1.00 81.25 136 VAL A O 1
ATOM 1086 N N . LEU A 1 137 ? -12.680 -8.339 23.942 1.00 82.06 137 LEU A N 1
ATOM 1087 C CA . LEU A 1 137 ? -11.507 -9.156 23.613 1.00 82.06 137 LEU A CA 1
ATOM 1088 C C . LEU A 1 137 ? -10.874 -9.803 24.848 1.00 82.06 137 LEU A C 1
ATOM 1090 O O . LEU A 1 137 ? -10.557 -10.991 24.824 1.00 82.06 137 LEU A O 1
ATOM 1094 N N . GLN A 1 138 ? -10.766 -9.056 25.950 1.00 81.75 138 GLN A N 1
ATOM 1095 C CA . GLN A 1 138 ? -10.266 -9.590 27.218 1.00 81.75 138 GLN A CA 1
ATOM 1096 C C . GLN A 1 138 ? -11.137 -10.737 27.746 1.00 81.75 138 GLN A C 1
ATOM 1098 O O . GLN A 1 138 ? -10.604 -11.755 28.182 1.00 81.75 138 GLN A O 1
ATOM 1103 N N . ARG A 1 139 ? -12.470 -10.613 27.663 1.00 79.56 139 ARG A N 1
ATOM 1104 C CA . ARG A 1 139 ? -13.404 -11.689 28.048 1.00 79.56 139 ARG A CA 1
ATOM 1105 C C . ARG A 1 139 ? -13.304 -12.913 27.138 1.00 79.56 139 ARG A C 1
ATOM 1107 O O . ARG A 1 139 ? -13.530 -14.023 27.602 1.00 79.56 139 ARG A O 1
ATOM 1114 N N . LEU A 1 140 ? -12.960 -12.713 25.866 1.00 73.31 140 LEU A N 1
ATOM 1115 C CA . LEU A 1 140 ? -12.749 -13.783 24.886 1.00 73.31 140 LEU A CA 1
ATOM 1116 C C . LEU A 1 140 ? -11.365 -14.446 24.994 1.00 73.31 140 LEU A C 1
ATOM 1118 O O . LEU A 1 140 ? -11.088 -15.379 24.248 1.00 73.31 140 LEU A O 1
ATOM 1122 N N . GLY A 1 141 ? -10.494 -13.987 25.900 1.00 78.12 141 GLY A N 1
ATOM 1123 C CA . GLY A 1 141 ? -9.141 -14.529 26.060 1.00 78.12 141 GLY A CA 1
ATOM 1124 C C . GLY A 1 141 ? -8.137 -14.048 25.003 1.00 78.12 141 GLY A C 1
ATOM 1125 O O . GLY A 1 141 ? -7.017 -14.560 24.938 1.00 78.12 141 GLY A O 1
ATOM 1126 N N . VAL A 1 142 ? -8.501 -13.045 24.194 1.00 81.00 142 VAL A N 1
ATOM 1127 C CA . VAL A 1 142 ? -7.613 -12.434 23.197 1.00 81.00 142 VAL A CA 1
ATOM 1128 C C . VAL A 1 142 ? -6.855 -11.283 23.855 1.00 81.00 142 VAL A C 1
ATOM 1130 O O . VAL A 1 142 ? -7.432 -10.270 24.254 1.00 81.00 142 VAL A O 1
ATOM 1133 N N . ALA A 1 143 ? -5.538 -11.441 23.990 1.00 80.38 143 ALA A N 1
ATOM 1134 C CA . ALA A 1 143 ? -4.685 -10.442 24.621 1.00 80.38 143 ALA A CA 1
ATOM 1135 C C . ALA A 1 143 ? -4.342 -9.311 23.639 1.00 80.38 143 ALA A C 1
ATOM 1137 O O . ALA A 1 143 ? -3.762 -9.554 22.580 1.00 80.38 143 ALA A O 1
ATOM 1138 N N . VAL A 1 144 ? -4.647 -8.069 24.018 1.00 84.31 144 VAL A N 1
ATOM 1139 C CA . VAL A 1 144 ? -4.236 -6.867 23.277 1.00 84.31 144 VAL A CA 1
ATOM 1140 C C . VAL A 1 144 ? -2.858 -6.427 23.761 1.00 84.31 144 VAL A C 1
ATOM 1142 O O . VAL A 1 144 ? -2.666 -6.195 24.959 1.00 84.31 144 VAL A O 1
ATOM 1145 N N . SER A 1 145 ? -1.905 -6.281 22.843 1.00 86.19 145 SER A N 1
ATOM 1146 C CA . SER A 1 145 ? -0.563 -5.810 23.170 1.00 86.19 145 SER A CA 1
ATOM 1147 C C . SER A 1 145 ? -0.532 -4.283 23.195 1.00 86.19 145 SER A C 1
ATOM 1149 O O . SER A 1 145 ? -0.334 -3.635 22.171 1.00 86.19 145 SER A O 1
ATOM 1151 N N . LEU A 1 146 ? -0.730 -3.676 24.371 1.00 85.56 146 LEU A N 1
ATOM 1152 C CA . LEU A 1 146 ? -0.680 -2.211 24.512 1.00 85.56 146 LEU A CA 1
ATOM 1153 C C . LEU A 1 146 ? 0.644 -1.580 24.041 1.00 85.56 146 LEU A C 1
ATOM 1155 O O . LEU A 1 146 ? 0.560 -0.546 23.391 1.00 85.56 146 LEU A O 1
ATOM 1159 N N . PRO A 1 147 ? 1.835 -2.169 24.282 1.00 85.31 147 PRO A N 1
ATOM 1160 C CA . PRO A 1 147 ? 3.096 -1.592 23.800 1.00 85.31 147 PRO A CA 1
ATOM 1161 C C . PRO A 1 147 ? 3.237 -1.559 22.274 1.00 85.31 147 PRO A C 1
ATOM 1163 O O . PRO A 1 147 ? 4.037 -0.788 21.757 1.00 85.31 147 PRO A O 1
ATOM 1166 N N . LYS A 1 148 ? 2.500 -2.418 21.562 1.00 85.00 148 LYS A N 1
ATOM 1167 C CA . LYS A 1 148 ? 2.471 -2.472 20.094 1.00 85.00 148 LYS A CA 1
ATOM 1168 C C . LYS A 1 148 ? 1.255 -1.764 19.498 1.00 85.00 148 LYS A C 1
ATOM 1170 O O . LYS A 1 148 ? 1.215 -1.518 18.302 1.00 85.00 148 LYS A O 1
ATOM 1175 N N . SER A 1 149 ? 0.267 -1.448 20.330 1.00 89.56 149 SER A N 1
ATOM 1176 C CA . SER A 1 149 ? -0.923 -0.710 19.929 1.00 89.56 149 SER A CA 1
ATOM 1177 C C . SER A 1 149 ? -0.619 0.786 19.888 1.00 89.56 149 SER A C 1
ATOM 1179 O O . SER A 1 149 ? 0.059 1.315 20.768 1.00 89.56 149 SER A O 1
ATOM 1181 N N . LEU A 1 150 ? -1.181 1.489 18.909 1.00 90.94 150 LEU A N 1
ATOM 1182 C CA . LEU A 1 150 ? -1.059 2.936 18.776 1.00 90.94 150 LEU A CA 1
ATOM 1183 C C . LEU A 1 150 ? -2.370 3.604 19.185 1.00 90.94 150 LEU A C 1
ATOM 1185 O O . LEU A 1 150 ? -3.381 3.498 18.490 1.00 90.94 150 LEU A O 1
ATOM 1189 N N . ILE A 1 151 ? -2.343 4.315 20.309 1.00 92.19 151 ILE A N 1
ATOM 1190 C CA . ILE A 1 151 ? -3.453 5.147 20.779 1.00 92.19 151 ILE A CA 1
ATOM 1191 C C . ILE A 1 151 ? -3.039 6.598 20.594 1.00 92.19 151 ILE A C 1
ATOM 1193 O O . ILE A 1 151 ? -2.003 7.015 21.112 1.00 92.19 151 ILE A O 1
ATOM 1197 N N . SER A 1 152 ? -3.828 7.359 19.845 1.00 90.81 152 SER A N 1
ATOM 1198 C CA . SER A 1 152 ? -3.524 8.754 19.562 1.00 90.81 152 SER A CA 1
ATOM 1199 C C . SER A 1 152 ? -4.742 9.649 19.746 1.00 90.81 152 SER A C 1
ATOM 1201 O O . SER A 1 152 ? -5.872 9.269 19.442 1.00 90.81 152 SER A O 1
ATOM 1203 N N . ASN A 1 153 ? -4.470 10.870 20.203 1.00 88.62 153 ASN A N 1
ATOM 1204 C CA . ASN A 1 153 ? -5.457 11.944 20.327 1.00 88.62 153 ASN A CA 1
ATOM 1205 C C . ASN A 1 153 ? -5.266 13.017 19.235 1.00 88.62 153 ASN A C 1
ATOM 1207 O O . ASN A 1 153 ? -5.992 14.004 19.200 1.00 88.62 153 ASN A O 1
ATOM 1211 N N . SER A 1 154 ? -4.272 12.827 18.360 1.00 85.38 154 SER A N 1
ATOM 1212 C CA . SER A 1 154 ? -3.905 13.700 17.236 1.00 85.38 154 SER A CA 1
ATOM 1213 C C . SER A 1 154 ? -4.230 13.084 15.866 1.00 85.38 154 SER A C 1
ATOM 1215 O O . SER A 1 154 ? -3.781 13.573 14.827 1.00 85.38 154 SER A O 1
ATOM 1217 N N . GLY A 1 155 ? -4.955 11.963 15.849 1.00 86.81 155 GLY A N 1
ATOM 1218 C CA . GLY A 1 155 ? -5.367 11.267 14.633 1.00 86.81 155 GLY A CA 1
ATOM 1219 C C . GLY A 1 155 ? -4.243 10.504 13.932 1.00 86.81 155 GLY A C 1
ATOM 1220 O O . GLY A 1 155 ? -4.237 10.408 12.704 1.00 86.81 155 GLY A O 1
ATOM 1221 N N . CYS A 1 156 ? -3.278 9.997 14.702 1.00 92.44 156 CYS A N 1
ATOM 1222 C CA . CYS A 1 156 ? -2.232 9.100 14.217 1.00 92.44 156 CYS A CA 1
ATOM 1223 C C . CYS A 1 156 ? -2.706 7.644 14.270 1.00 92.44 156 CYS A C 1
ATOM 1225 O O . CYS A 1 156 ? -3.185 7.183 15.310 1.00 92.44 156 CYS A O 1
ATOM 1227 N N . ILE A 1 157 ? -2.543 6.904 13.179 1.00 93.81 157 ILE A N 1
ATOM 1228 C CA . ILE A 1 157 ? -2.931 5.492 13.107 1.00 93.81 157 ILE A CA 1
ATOM 1229 C C . ILE A 1 157 ? -1.875 4.657 12.398 1.00 93.81 157 ILE A C 1
ATOM 1231 O O . ILE A 1 157 ? -1.165 5.143 11.515 1.00 93.81 157 ILE A O 1
ATOM 1235 N N . GLU A 1 158 ? -1.838 3.378 12.753 1.00 91.75 158 GLU A N 1
ATOM 1236 C CA . GLU A 1 158 ? -1.131 2.350 12.005 1.00 91.75 158 GLU A CA 1
ATOM 1237 C C . GLU A 1 158 ? -2.146 1.315 11.516 1.00 91.75 158 GLU A C 1
ATOM 1239 O O . GLU A 1 158 ? -2.958 0.818 12.292 1.00 91.75 158 GLU A O 1
ATOM 1244 N N . PHE A 1 159 ? -2.133 1.016 10.218 1.00 91.75 159 PHE A N 1
ATOM 1245 C CA . PHE A 1 159 ? -3.013 0.014 9.618 1.00 91.75 159 PHE A CA 1
ATOM 1246 C C . PHE A 1 159 ? -2.362 -0.596 8.384 1.00 91.75 159 PHE A C 1
ATOM 1248 O O . PHE A 1 159 ? -1.961 0.144 7.485 1.00 91.75 159 PHE A O 1
ATOM 1255 N N . ALA A 1 160 ? -2.265 -1.925 8.290 1.00 88.44 160 ALA A N 1
ATOM 1256 C CA . ALA A 1 160 ? -1.713 -2.606 7.119 1.00 88.44 160 ALA A CA 1
ATOM 1257 C C . ALA A 1 160 ? -0.304 -2.110 6.725 1.00 88.44 160 ALA A C 1
ATOM 1259 O O . ALA A 1 160 ? 0.021 -1.990 5.539 1.00 88.44 160 ALA A O 1
ATOM 1260 N N . LYS A 1 161 ? 0.543 -1.790 7.719 1.00 86.75 161 LYS A N 1
ATOM 1261 C CA . LYS A 1 161 ? 1.876 -1.161 7.555 1.00 86.75 161 LYS A CA 1
ATOM 1262 C C . LYS A 1 161 ? 1.849 0.258 6.977 1.00 86.75 161 LYS A C 1
ATOM 1264 O O . LYS A 1 161 ? 2.901 0.769 6.574 1.00 86.75 161 LYS A O 1
ATOM 1269 N N . LYS A 1 162 ? 0.674 0.890 6.915 1.00 88.69 162 LYS A N 1
ATOM 1270 C CA . LYS A 1 162 ? 0.546 2.317 6.653 1.00 88.69 162 LYS A CA 1
ATOM 1271 C C . LYS A 1 162 ? 0.512 3.101 7.957 1.00 88.69 162 LYS A C 1
ATOM 1273 O O . LYS A 1 162 ? -0.297 2.799 8.825 1.00 88.69 162 LYS A O 1
ATOM 1278 N N . PHE A 1 163 ? 1.365 4.114 8.062 1.00 92.62 163 PHE A N 1
ATOM 1279 C CA . PHE A 1 163 ? 1.404 5.044 9.186 1.00 92.62 163 PHE A CA 1
ATOM 1280 C C . PHE A 1 163 ? 0.841 6.390 8.732 1.00 92.62 163 PHE A C 1
ATOM 1282 O O . PHE A 1 163 ? 1.457 7.074 7.912 1.00 92.62 163 PHE A O 1
ATOM 1289 N N . MET A 1 164 ? -0.341 6.741 9.228 1.00 92.56 164 MET A N 1
ATOM 1290 C CA . MET A 1 164 ? -1.057 7.959 8.850 1.00 92.56 164 MET A CA 1
ATOM 1291 C C . MET A 1 164 ? -1.085 8.942 10.021 1.00 92.56 164 MET A C 1
ATOM 1293 O O . MET A 1 164 ? -1.189 8.522 11.172 1.00 92.56 164 MET A O 1
ATOM 1297 N N . VAL A 1 165 ? -1.034 10.242 9.734 1.00 92.06 165 VAL A N 1
ATOM 1298 C CA . VAL A 1 165 ? -1.029 11.322 10.735 1.00 92.06 165 VAL A CA 1
ATOM 1299 C C . VAL A 1 165 ? -2.007 12.443 10.367 1.00 92.06 165 VAL A C 1
ATOM 1301 O O . VAL A 1 165 ? -2.653 12.397 9.316 1.00 92.06 165 VAL A O 1
ATOM 1304 N N . ASN A 1 166 ? -2.117 13.453 11.238 1.00 88.88 166 ASN A N 1
ATOM 1305 C CA . ASN A 1 166 ? -2.943 14.651 11.047 1.00 88.88 166 ASN A CA 1
ATOM 1306 C C . ASN A 1 166 ? -4.412 14.309 10.756 1.00 88.88 166 ASN A C 1
ATOM 1308 O O . ASN A 1 166 ? -4.969 14.698 9.729 1.00 88.88 166 ASN A O 1
ATOM 1312 N N . GLY A 1 167 ? -5.045 13.524 11.631 1.00 89.19 167 GLY A N 1
ATOM 1313 C CA . GLY A 1 167 ? -6.418 13.071 11.396 1.00 89.19 167 GLY A CA 1
ATOM 1314 C C . GLY A 1 167 ? -6.536 12.121 10.205 1.00 89.19 167 GLY A C 1
ATOM 1315 O O . GLY A 1 167 ? -7.474 12.245 9.420 1.00 89.19 167 GLY A O 1
ATOM 1316 N N . VAL A 1 168 ? -5.580 11.200 10.043 1.00 87.62 168 VAL A N 1
ATOM 1317 C CA . VAL A 1 168 ? -5.554 10.197 8.958 1.00 87.62 168 VAL A CA 1
ATOM 1318 C C . VAL A 1 168 ? -5.483 10.817 7.546 1.00 87.62 168 VAL A C 1
ATOM 1320 O O . VAL A 1 168 ? -5.822 10.179 6.551 1.00 87.62 168 VAL A O 1
ATOM 1323 N N . SER A 1 169 ? -5.047 12.072 7.431 1.00 88.38 169 SER A N 1
ATOM 1324 C CA . SER A 1 169 ? -4.998 12.789 6.150 1.00 88.38 169 SER A CA 1
ATOM 1325 C C . SER A 1 169 ? -3.665 12.617 5.420 1.00 88.38 169 SER A C 1
ATOM 1327 O O . SER A 1 169 ? -3.639 12.539 4.191 1.00 88.38 169 SER A O 1
ATOM 1329 N N . GLU A 1 170 ? -2.566 12.504 6.164 1.00 89.19 170 GLU A N 1
ATOM 1330 C CA . GLU A 1 170 ? -1.212 12.445 5.616 1.00 89.19 170 GLU A CA 1
ATOM 1331 C C . GLU A 1 170 ? -0.581 11.068 5.826 1.00 89.19 170 GLU A C 1
ATOM 1333 O O . GLU A 1 170 ? -0.658 10.497 6.911 1.00 89.19 170 GLU A O 1
ATOM 1338 N N . ASP A 1 171 ? 0.072 10.543 4.787 1.00 89.56 171 ASP A N 1
ATOM 1339 C CA . ASP A 1 171 ? 0.761 9.251 4.815 1.00 89.56 171 ASP A CA 1
ATOM 1340 C C . ASP A 1 171 ? 2.268 9.427 5.083 1.00 89.56 171 ASP A C 1
ATOM 1342 O O . ASP A 1 171 ? 3.024 9.863 4.209 1.00 89.56 171 ASP A O 1
ATOM 1346 N N . LEU A 1 172 ? 2.716 9.005 6.268 1.00 90.31 172 LEU A N 1
ATOM 1347 C CA . LEU A 1 172 ? 4.118 8.990 6.699 1.00 90.31 172 LEU A CA 1
ATOM 1348 C C . LEU A 1 172 ? 4.692 7.568 6.835 1.00 90.31 172 LEU A C 1
ATOM 1350 O O . LEU A 1 172 ? 5.713 7.363 7.488 1.00 90.31 172 LEU A O 1
ATOM 1354 N N . SER A 1 173 ? 4.088 6.572 6.177 1.00 90.06 173 SER A N 1
ATOM 1355 C CA . SER A 1 173 ? 4.568 5.178 6.208 1.00 90.06 173 SER A CA 1
ATOM 1356 C C . SER A 1 173 ? 6.053 5.046 5.838 1.00 90.06 173 SER A C 1
ATOM 1358 O O . SER A 1 173 ? 6.517 5.720 4.911 1.00 90.06 173 SER A O 1
ATOM 1360 N N . PRO A 1 174 ? 6.813 4.152 6.485 1.00 89.25 174 PRO A N 1
ATOM 1361 C CA . PRO A 1 174 ? 8.232 3.983 6.199 1.00 89.25 174 PRO A CA 1
ATOM 1362 C C . PRO A 1 174 ? 8.488 3.346 4.822 1.00 89.25 174 PRO A C 1
ATOM 1364 O O . PRO A 1 174 ? 7.730 2.509 4.324 1.00 89.25 174 PRO A O 1
ATOM 1367 N N . ILE A 1 175 ? 9.617 3.708 4.206 1.00 87.38 175 ILE A N 1
ATOM 1368 C CA . ILE A 1 175 ? 10.111 3.059 2.983 1.00 87.38 175 ILE A CA 1
ATOM 1369 C C . ILE A 1 175 ? 11.036 1.908 3.380 1.00 87.38 175 ILE A C 1
ATOM 1371 O O . ILE A 1 175 ? 11.964 2.073 4.167 1.00 87.38 175 ILE A O 1
ATOM 1375 N N . SER A 1 176 ? 10.809 0.724 2.812 1.00 87.38 176 SER A N 1
ATOM 1376 C CA . SER A 1 176 ? 11.620 -0.451 3.126 1.00 87.38 176 SER A CA 1
ATOM 1377 C C . SER A 1 176 ? 13.014 -0.339 2.507 1.00 87.38 176 SER A C 1
ATOM 1379 O O . SER A 1 176 ? 13.150 -0.319 1.282 1.00 87.38 176 SER A O 1
ATOM 1381 N N . ILE A 1 177 ? 14.060 -0.369 3.338 1.00 89.06 177 ILE A N 1
ATOM 1382 C CA . ILE A 1 177 ? 15.452 -0.332 2.862 1.00 89.06 177 ILE A CA 1
ATOM 1383 C C . ILE A 1 177 ? 15.812 -1.544 1.993 1.00 89.06 177 ILE A C 1
ATOM 1385 O O . ILE A 1 177 ? 16.515 -1.410 0.996 1.00 89.06 177 ILE A O 1
ATOM 1389 N N . ARG A 1 178 ? 15.238 -2.718 2.293 1.00 88.12 178 ARG A N 1
ATOM 1390 C CA . ARG A 1 178 ? 15.370 -3.916 1.447 1.00 88.12 178 ARG A CA 1
ATOM 1391 C C . ARG A 1 178 ? 14.801 -3.680 0.052 1.00 88.12 178 ARG A C 1
ATOM 1393 O O . ARG A 1 178 ? 15.400 -4.100 -0.930 1.00 88.12 178 ARG A O 1
ATOM 1400 N N . CYS A 1 179 ? 13.675 -2.972 -0.045 1.00 85.62 179 CYS A N 1
ATOM 1401 C CA . CYS A 1 179 ? 13.104 -2.603 -1.338 1.00 85.62 179 CYS A CA 1
ATOM 1402 C C . CYS A 1 179 ? 14.021 -1.642 -2.106 1.00 85.62 179 CYS A C 1
ATOM 1404 O O . CYS A 1 179 ? 14.133 -1.755 -3.324 1.00 85.62 179 CYS A O 1
ATOM 1406 N N . LEU A 1 180 ? 14.686 -0.723 -1.400 1.00 88.31 180 LEU A N 1
ATOM 1407 C CA . LEU A 1 180 ? 15.631 0.219 -1.997 1.00 88.31 180 LEU A CA 1
ATOM 1408 C C . LEU A 1 180 ? 16.951 -0.434 -2.416 1.00 88.31 180 LEU A C 1
ATOM 1410 O O . LEU A 1 180 ? 17.605 0.097 -3.301 1.00 88.31 180 LEU A O 1
ATOM 1414 N N . SER A 1 181 ? 17.334 -1.585 -1.858 1.00 88.81 181 SER A N 1
ATOM 1415 C CA . SER A 1 181 ? 18.609 -2.249 -2.172 1.00 88.81 181 SER A CA 1
ATOM 1416 C C . SER A 1 181 ? 18.803 -2.503 -3.676 1.00 88.81 181 SER A C 1
ATOM 1418 O O . SER A 1 181 ? 19.894 -2.290 -4.192 1.00 88.81 181 SER A O 1
ATOM 1420 N N . ASN A 1 182 ? 17.728 -2.808 -4.412 1.00 87.06 182 ASN A N 1
ATOM 1421 C CA . ASN A 1 182 ? 17.763 -3.069 -5.857 1.00 87.06 182 ASN A CA 1
ATOM 1422 C C . ASN A 1 182 ? 17.724 -1.801 -6.743 1.00 87.06 182 ASN A C 1
ATOM 1424 O O . ASN A 1 182 ? 17.426 -1.894 -7.937 1.00 87.06 182 ASN A O 1
ATOM 1428 N N . TYR A 1 183 ? 18.013 -0.609 -6.204 1.00 87.81 183 TYR A N 1
ATOM 1429 C CA . TYR A 1 183 ? 17.934 0.664 -6.943 1.00 87.81 183 TYR A CA 1
ATOM 1430 C C . TYR A 1 183 ? 18.903 0.772 -8.134 1.00 87.81 183 TYR A C 1
ATOM 1432 O O . TYR A 1 183 ? 18.695 1.572 -9.045 1.00 87.81 183 TYR A O 1
ATOM 1440 N N . TYR A 1 184 ? 19.991 0.007 -8.135 1.00 84.50 184 TYR A N 1
ATOM 1441 C CA . TYR A 1 184 ? 21.025 0.090 -9.165 1.00 84.50 184 TYR A CA 1
ATOM 1442 C C . TYR A 1 184 ? 20.559 -0.509 -10.504 1.00 84.50 184 TYR A C 1
ATOM 1444 O O . TYR A 1 184 ? 20.961 -0.042 -11.574 1.00 84.50 184 TYR A O 1
ATOM 1452 N N . HIS A 1 185 ? 19.648 -1.487 -10.468 1.00 84.06 185 HIS A N 1
ATOM 1453 C CA . HIS A 1 185 ? 19.057 -2.091 -11.658 1.00 84.06 185 HIS A CA 1
ATOM 1454 C C . HIS A 1 185 ? 17.812 -1.317 -12.141 1.00 84.06 185 HIS A C 1
ATOM 1456 O O . HIS A 1 185 ? 16.944 -0.987 -11.332 1.00 84.06 185 HIS A O 1
ATOM 1462 N N . PRO A 1 186 ? 17.624 -1.103 -13.462 1.00 82.62 186 PRO A N 1
ATOM 1463 C CA . PRO A 1 186 ? 16.433 -0.432 -14.001 1.00 82.62 186 PRO A CA 1
ATOM 1464 C C . PRO A 1 186 ? 15.104 -1.103 -13.616 1.00 82.62 186 PRO A C 1
ATOM 1466 O O . PRO A 1 186 ? 14.126 -0.415 -13.329 1.00 82.62 186 PRO A O 1
ATOM 1469 N N . ASN A 1 187 ? 15.074 -2.439 -13.572 1.00 84.12 187 ASN A N 1
ATOM 1470 C CA . ASN A 1 187 ? 13.891 -3.201 -13.165 1.00 84.12 187 ASN A CA 1
ATOM 1471 C C . ASN A 1 187 ? 13.597 -3.046 -11.668 1.00 84.12 187 ASN A C 1
ATOM 1473 O O . ASN A 1 187 ? 12.439 -2.896 -11.290 1.00 84.12 187 ASN A O 1
ATOM 1477 N N . GLY A 1 188 ? 14.638 -3.021 -10.828 1.00 87.38 188 GLY A N 1
ATOM 1478 C CA . GLY A 1 188 ? 14.499 -2.779 -9.392 1.00 87.38 188 GLY A CA 1
ATOM 1479 C C . GLY A 1 188 ? 13.990 -1.368 -9.097 1.00 87.38 188 GLY A C 1
ATOM 1480 O O . GLY A 1 188 ? 13.035 -1.207 -8.341 1.00 87.38 188 GLY A O 1
ATOM 1481 N N . LEU A 1 189 ? 14.519 -0.354 -9.791 1.00 88.06 189 LEU A N 1
ATOM 1482 C CA . LEU A 1 189 ? 13.982 1.013 -9.772 1.00 88.06 189 LEU A CA 1
ATOM 1483 C C . LEU A 1 189 ? 12.502 1.067 -10.154 1.00 88.06 189 LEU A C 1
ATOM 1485 O O . LEU A 1 189 ? 11.720 1.751 -9.496 1.00 88.06 189 LEU A O 1
ATOM 1489 N N . MET A 1 190 ? 12.101 0.339 -11.199 1.00 87.56 190 MET A N 1
ATOM 1490 C CA . MET A 1 190 ? 10.698 0.310 -11.606 1.00 87.56 190 MET A CA 1
ATOM 1491 C C . MET A 1 190 ? 9.812 -0.402 -10.580 1.00 87.56 190 MET A C 1
ATOM 1493 O O . MET A 1 190 ? 8.698 0.045 -10.329 1.00 87.56 190 MET A O 1
ATOM 1497 N N . ALA A 1 191 ? 10.306 -1.460 -9.936 1.00 86.81 191 ALA A N 1
ATOM 1498 C CA . ALA A 1 191 ? 9.592 -2.118 -8.846 1.00 86.81 191 ALA A CA 1
ATOM 1499 C C . ALA A 1 191 ? 9.378 -1.167 -7.655 1.00 86.81 191 ALA A C 1
ATOM 1501 O O . ALA A 1 191 ? 8.275 -1.110 -7.111 1.00 86.81 191 ALA A O 1
ATOM 1502 N N . ILE A 1 192 ? 10.390 -0.363 -7.303 1.00 89.12 192 ILE A N 1
ATOM 1503 C CA . ILE A 1 192 ? 10.280 0.688 -6.278 1.00 89.12 192 ILE A CA 1
ATOM 1504 C C . ILE A 1 192 ? 9.216 1.715 -6.687 1.00 89.12 192 ILE A C 1
ATOM 1506 O O . ILE A 1 192 ? 8.328 2.018 -5.894 1.00 89.12 192 ILE A O 1
ATOM 1510 N N . ARG A 1 193 ? 9.260 2.213 -7.931 1.00 87.50 193 ARG A N 1
ATOM 1511 C CA . ARG A 1 193 ? 8.251 3.148 -8.458 1.00 87.50 193 ARG A CA 1
ATOM 1512 C C . ARG A 1 193 ? 6.846 2.565 -8.374 1.00 87.50 193 ARG A C 1
ATOM 1514 O O . ARG A 1 193 ? 5.949 3.247 -7.910 1.00 87.50 193 ARG A O 1
ATOM 1521 N N . ASN A 1 194 ? 6.649 1.329 -8.822 1.00 86.06 194 ASN A N 1
ATOM 1522 C CA . ASN A 1 194 ? 5.327 0.709 -8.856 1.00 86.06 194 ASN A CA 1
ATOM 1523 C C . ASN A 1 194 ? 4.767 0.521 -7.443 1.00 86.06 194 ASN A C 1
ATOM 1525 O O . ASN A 1 194 ? 3.589 0.779 -7.213 1.00 86.06 194 ASN A O 1
ATOM 1529 N N . LYS A 1 195 ? 5.624 0.131 -6.493 1.00 85.38 195 LYS A N 1
ATOM 1530 C CA . LYS A 1 195 ? 5.251 -0.040 -5.087 1.00 85.38 195 LYS A CA 1
ATOM 1531 C C . LYS A 1 195 ? 4.923 1.285 -4.392 1.00 85.38 195 LYS A C 1
ATOM 1533 O O . LYS A 1 195 ? 4.010 1.328 -3.579 1.00 85.38 195 LYS A O 1
ATOM 1538 N N . TYR A 1 196 ? 5.661 2.347 -4.705 1.00 87.62 196 TYR A N 1
ATOM 1539 C CA . TYR A 1 196 ? 5.512 3.674 -4.100 1.00 87.62 196 TYR A CA 1
ATOM 1540 C C . TYR A 1 196 ? 5.003 4.705 -5.114 1.00 87.62 196 TYR A C 1
ATOM 1542 O O . TYR A 1 196 ? 5.457 5.849 -5.124 1.00 87.62 196 TYR A O 1
ATOM 1550 N N . SER A 1 197 ? 4.080 4.301 -5.988 1.00 85.38 197 SER A N 1
ATOM 1551 C CA . SER A 1 197 ? 3.619 5.101 -7.133 1.00 85.38 197 SER A CA 1
ATOM 1552 C C . SER A 1 197 ? 2.928 6.398 -6.713 1.00 85.38 197 SER A C 1
ATOM 1554 O O . SER A 1 197 ? 3.121 7.426 -7.358 1.00 85.38 197 SER A O 1
ATOM 1556 N N . GLU A 1 198 ? 2.221 6.371 -5.581 1.00 82.94 198 GLU A N 1
ATOM 1557 C CA . GLU A 1 198 ? 1.592 7.541 -4.952 1.00 82.94 198 GLU A CA 1
ATOM 1558 C C . GLU A 1 198 ? 2.627 8.591 -4.500 1.00 82.94 198 GLU A C 1
ATOM 1560 O O . GLU A 1 198 ? 2.348 9.786 -4.520 1.00 82.94 198 GLU A O 1
ATOM 1565 N N . ARG A 1 199 ? 3.849 8.167 -4.141 1.00 85.12 199 ARG A N 1
ATOM 1566 C CA . ARG A 1 199 ? 4.919 9.052 -3.640 1.00 85.12 199 ARG A CA 1
ATOM 1567 C C . ARG A 1 199 ? 5.933 9.440 -4.715 1.00 85.12 199 ARG A C 1
ATOM 1569 O O . ARG A 1 199 ? 6.449 10.556 -4.721 1.00 85.12 199 ARG A O 1
ATOM 1576 N N . ILE A 1 200 ? 6.246 8.527 -5.634 1.00 88.44 200 ILE A N 1
ATOM 1577 C CA . ILE A 1 200 ? 7.229 8.727 -6.708 1.00 88.44 200 ILE A CA 1
ATOM 1578 C C . ILE A 1 200 ? 6.492 9.133 -7.987 1.00 88.44 200 ILE A C 1
ATOM 1580 O O . ILE A 1 200 ? 6.396 8.379 -8.955 1.00 88.44 200 ILE A O 1
ATOM 1584 N N . THR A 1 201 ? 5.983 10.362 -7.990 1.00 86.12 201 THR A N 1
ATOM 1585 C CA . THR A 1 201 ? 5.234 10.926 -9.124 1.00 86.12 201 THR A CA 1
ATOM 1586 C C . THR A 1 201 ? 6.147 11.488 -10.214 1.00 86.12 201 THR A C 1
ATOM 1588 O O . THR A 1 201 ? 5.818 11.442 -11.398 1.00 86.12 201 THR A O 1
ATOM 1591 N N . ARG A 1 202 ? 7.329 11.992 -9.836 1.00 90.19 202 ARG A N 1
ATOM 1592 C CA . ARG A 1 202 ? 8.273 12.652 -10.750 1.00 90.19 202 ARG A CA 1
ATOM 1593 C C . ARG A 1 202 ? 9.385 11.705 -11.204 1.00 90.19 202 ARG A C 1
ATOM 1595 O O . ARG A 1 202 ? 10.027 11.040 -10.389 1.00 90.19 202 ARG A O 1
ATOM 1602 N N . PHE A 1 203 ? 9.695 11.731 -12.504 1.00 89.94 203 PHE A N 1
ATOM 1603 C CA . PHE A 1 203 ? 10.827 10.987 -13.076 1.00 89.94 203 PHE A CA 1
ATOM 1604 C C . PHE A 1 203 ? 12.176 11.416 -12.474 1.00 89.94 203 PHE A C 1
ATOM 1606 O O . PHE A 1 203 ? 13.065 10.587 -12.265 1.00 89.94 203 PHE A O 1
ATOM 1613 N N . SER A 1 204 ? 12.315 12.700 -12.137 1.00 90.88 204 SER A N 1
ATOM 1614 C CA . SER A 1 204 ? 13.498 13.247 -11.469 1.00 90.88 204 SER A CA 1
ATOM 1615 C C . SER A 1 204 ? 13.739 12.597 -10.102 1.00 90.88 204 SER A C 1
ATOM 1617 O O . SER A 1 204 ? 14.865 12.190 -9.812 1.00 90.88 204 SER A O 1
ATOM 1619 N N . THR A 1 205 ? 12.687 12.398 -9.300 1.00 91.81 205 THR A N 1
ATOM 1620 C CA . THR A 1 205 ? 12.760 11.695 -8.009 1.00 91.81 205 THR A CA 1
ATOM 1621 C C . THR A 1 205 ? 13.236 10.256 -8.190 1.00 91.81 205 THR A C 1
ATOM 1623 O O . THR A 1 205 ? 14.146 9.815 -7.489 1.00 91.81 205 THR A O 1
ATOM 1626 N N . LEU A 1 206 ? 12.700 9.539 -9.183 1.00 91.31 206 LEU A N 1
ATOM 1627 C CA . LEU A 1 206 ? 13.142 8.177 -9.493 1.00 91.31 206 LEU A CA 1
ATOM 1628 C C . LEU A 1 206 ? 14.625 8.136 -9.896 1.00 91.31 206 LEU A C 1
ATOM 1630 O O . LEU A 1 206 ? 15.381 7.280 -9.439 1.00 91.31 206 LEU A O 1
ATOM 1634 N N . CYS A 1 207 ? 15.070 9.082 -10.725 1.00 91.94 207 CYS A N 1
ATOM 1635 C CA . CYS A 1 207 ? 16.474 9.175 -11.118 1.00 91.94 207 CYS A CA 1
ATOM 1636 C C . CYS A 1 207 ? 17.392 9.491 -9.935 1.00 91.94 207 CYS A C 1
ATOM 1638 O O . CYS A 1 207 ? 18.496 8.946 -9.871 1.00 91.94 207 CYS A O 1
ATOM 1640 N N . ARG A 1 208 ? 16.932 10.324 -8.994 1.00 91.56 208 ARG A N 1
ATOM 1641 C CA . ARG A 1 208 ? 17.656 10.654 -7.763 1.00 91.56 208 ARG A CA 1
ATOM 1642 C C . ARG A 1 208 ? 17.831 9.428 -6.867 1.00 91.56 208 ARG A C 1
ATOM 1644 O O . ARG A 1 208 ? 18.946 9.183 -6.421 1.00 91.56 208 ARG A O 1
ATOM 1651 N N . ILE A 1 209 ? 16.774 8.628 -6.695 1.00 91.31 209 ILE A N 1
ATOM 1652 C CA . ILE A 1 209 ? 16.834 7.321 -6.010 1.00 91.31 209 ILE A CA 1
ATOM 1653 C C . ILE A 1 209 ? 17.818 6.390 -6.730 1.00 91.31 209 ILE A C 1
ATOM 1655 O O . ILE A 1 209 ? 18.606 5.699 -6.099 1.00 91.31 209 ILE A O 1
ATOM 1659 N N . GLY A 1 210 ? 17.842 6.436 -8.062 1.00 90.44 210 GLY A N 1
ATOM 1660 C CA . GLY A 1 210 ? 18.799 5.719 -8.903 1.00 90.44 210 GLY A CA 1
ATOM 1661 C C . GLY A 1 210 ? 20.243 6.242 -8.862 1.00 90.44 210 GLY A C 1
ATOM 1662 O O . GLY A 1 210 ? 21.011 5.922 -9.773 1.00 90.44 210 GLY A O 1
ATOM 1663 N N . GLY A 1 211 ? 20.608 7.094 -7.901 1.00 90.44 211 GLY A N 1
ATOM 1664 C CA . GLY A 1 211 ? 21.965 7.621 -7.728 1.00 90.44 211 GLY A CA 1
ATOM 1665 C C . GLY A 1 211 ? 22.341 8.792 -8.643 1.00 90.44 211 GLY A C 1
ATOM 1666 O O . GLY A 1 211 ? 23.518 9.134 -8.739 1.00 90.44 211 GLY A O 1
ATOM 1667 N N . LEU A 1 212 ? 21.388 9.428 -9.338 1.00 91.12 212 LEU A N 1
ATOM 1668 C CA . LEU A 1 212 ? 21.705 10.579 -10.190 1.00 91.12 212 LEU A CA 1
ATOM 1669 C C . LEU A 1 212 ? 22.040 11.820 -9.336 1.00 91.12 212 LEU A C 1
ATOM 1671 O O . LEU A 1 212 ? 21.257 12.245 -8.483 1.00 91.12 212 LEU A O 1
ATOM 1675 N N . GLY A 1 213 ? 23.212 12.418 -9.568 1.00 91.00 213 GLY A N 1
ATOM 1676 C CA . GLY A 1 213 ? 23.670 13.639 -8.893 1.00 91.00 213 GLY A CA 1
ATOM 1677 C C . GLY A 1 213 ? 22.825 14.879 -9.226 1.00 91.00 213 GLY A C 1
ATOM 1678 O O . GLY A 1 213 ? 22.225 14.949 -10.296 1.00 91.00 213 GLY A O 1
ATOM 1679 N N . TYR A 1 214 ? 22.828 15.897 -8.354 1.00 90.38 214 TYR A N 1
ATOM 1680 C CA . TYR A 1 214 ? 22.043 17.132 -8.545 1.00 90.38 214 TYR A CA 1
ATOM 1681 C C . TYR A 1 214 ? 22.398 17.871 -9.850 1.00 90.38 214 TYR A C 1
ATOM 1683 O O . TYR A 1 214 ? 21.508 18.314 -10.570 1.00 90.38 214 TYR A O 1
ATOM 1691 N N . ARG A 1 215 ? 23.690 17.923 -10.216 1.00 88.88 215 ARG A N 1
ATOM 1692 C CA . ARG A 1 215 ? 24.161 18.552 -11.467 1.00 88.88 215 ARG A CA 1
ATOM 1693 C C . ARG A 1 215 ? 23.616 17.856 -12.712 1.00 88.88 215 ARG A C 1
ATOM 1695 O O . ARG A 1 215 ? 23.297 18.513 -13.694 1.00 88.88 215 ARG A O 1
ATOM 1702 N N . ALA A 1 216 ? 23.541 16.526 -12.679 1.00 88.44 216 ALA A N 1
ATOM 1703 C CA . ALA A 1 216 ? 22.993 15.743 -13.779 1.00 88.44 216 ALA A CA 1
ATOM 1704 C C . ALA A 1 216 ? 21.460 15.833 -13.817 1.00 88.44 216 ALA A C 1
ATOM 1706 O O . ALA A 1 216 ? 20.883 15.876 -14.898 1.00 88.44 216 ALA A O 1
ATOM 1707 N N . LEU A 1 217 ? 20.813 15.938 -12.651 1.00 90.62 217 LEU A N 1
ATOM 1708 C CA . LEU A 1 217 ? 19.371 16.136 -12.538 1.00 90.62 217 LEU A CA 1
ATOM 1709 C C . LEU A 1 217 ? 18.920 17.470 -13.149 1.00 90.62 217 LEU A C 1
ATOM 1711 O O . LEU A 1 217 ? 17.944 17.487 -13.884 1.00 90.62 217 LEU A O 1
ATOM 1715 N N . GLY A 1 218 ? 19.661 18.560 -12.924 1.00 89.06 218 GLY A N 1
ATOM 1716 C CA . GLY A 1 218 ? 19.350 19.869 -13.521 1.00 89.06 218 GLY A CA 1
ATOM 1717 C C . GLY A 1 218 ? 19.482 19.913 -15.048 1.00 89.06 218 GLY A C 1
ATOM 1718 O O . GLY A 1 218 ? 18.964 20.818 -15.687 1.00 89.06 218 GLY A O 1
ATOM 1719 N N . ARG A 1 219 ? 20.157 18.923 -15.645 1.00 90.25 219 ARG A N 1
ATOM 1720 C CA . ARG A 1 219 ? 20.334 18.796 -17.098 1.00 90.25 219 ARG A CA 1
ATOM 1721 C C . ARG A 1 219 ? 19.388 17.774 -17.723 1.00 90.25 219 ARG A C 1
ATOM 1723 O O . ARG A 1 219 ? 19.447 17.569 -18.932 1.00 90.25 219 ARG A O 1
ATOM 1730 N N . ILE A 1 220 ? 18.545 17.113 -16.924 1.00 88.88 220 ILE A N 1
ATOM 1731 C CA . ILE A 1 220 ? 17.800 15.920 -17.344 1.00 88.88 220 ILE A CA 1
ATOM 1732 C C . ILE A 1 220 ? 16.863 16.178 -18.523 1.00 88.88 220 ILE A C 1
ATOM 1734 O O . ILE A 1 220 ? 16.589 15.255 -19.286 1.00 88.88 220 ILE A O 1
ATOM 1738 N N . ASP A 1 221 ? 16.400 17.411 -18.709 1.00 86.00 221 ASP A N 1
ATOM 1739 C CA . ASP A 1 221 ? 15.460 17.743 -19.776 1.00 86.00 221 ASP A CA 1
ATOM 1740 C C . ASP A 1 221 ? 16.137 17.899 -21.141 1.00 86.00 221 ASP A C 1
ATOM 1742 O O . ASP A 1 221 ? 15.553 17.502 -22.148 1.00 86.00 221 ASP A O 1
ATOM 1746 N N . TYR A 1 222 ? 17.389 18.368 -21.177 1.00 86.25 222 TYR A N 1
ATOM 1747 C CA . TYR A 1 222 ? 18.098 18.707 -22.420 1.00 86.25 222 TYR A CA 1
ATOM 1748 C C . TYR A 1 222 ? 19.385 17.904 -22.672 1.00 86.25 222 TYR A C 1
ATOM 1750 O O . TYR A 1 222 ? 19.856 17.844 -23.805 1.00 86.25 222 TYR A O 1
ATOM 1758 N N . LYS A 1 223 ? 19.968 17.250 -21.659 1.00 87.25 223 LYS A N 1
ATOM 1759 C CA . LYS A 1 223 ? 21.145 16.380 -21.808 1.00 87.25 223 LYS A CA 1
ATOM 1760 C C . LYS A 1 223 ? 21.047 15.160 -20.892 1.00 87.25 223 LYS A C 1
ATOM 1762 O O . LYS A 1 223 ? 21.247 15.250 -19.682 1.00 87.25 223 LYS A O 1
ATOM 1767 N N . ARG A 1 224 ? 20.803 13.989 -21.487 1.00 87.44 224 ARG A N 1
ATOM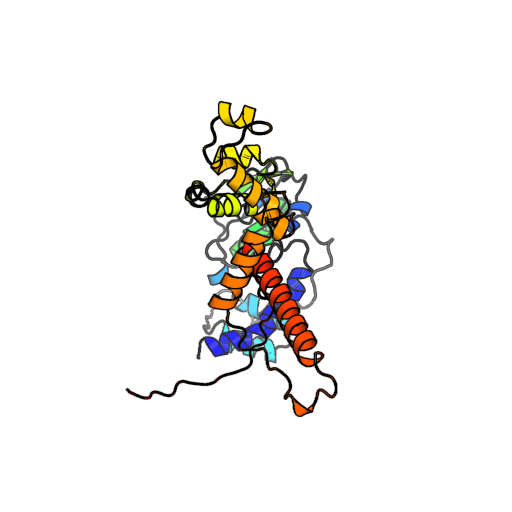 1768 C CA . ARG A 1 224 ? 20.644 12.709 -20.775 1.00 87.44 224 ARG A CA 1
ATOM 1769 C C . ARG A 1 224 ? 21.802 11.767 -21.079 1.00 87.44 224 ARG A C 1
ATOM 1771 O O . ARG A 1 224 ? 22.259 11.673 -22.211 1.00 87.44 224 ARG A O 1
ATOM 1778 N N . SER A 1 225 ? 22.267 11.042 -20.064 1.00 87.75 225 SER A N 1
ATOM 1779 C CA . SER A 1 225 ? 23.154 9.894 -20.276 1.00 87.75 225 SER A CA 1
ATOM 1780 C C . SER A 1 225 ? 22.371 8.714 -20.862 1.00 87.75 225 SER A C 1
ATOM 1782 O O . SER A 1 225 ? 21.166 8.596 -20.630 1.00 87.75 225 SER A O 1
ATOM 1784 N N . LEU A 1 226 ? 23.059 7.765 -21.504 1.00 85.00 226 LEU A N 1
ATOM 1785 C CA . LEU A 1 226 ? 22.453 6.501 -21.956 1.00 85.00 226 LEU A CA 1
ATOM 1786 C C . LEU A 1 226 ? 21.733 5.753 -20.821 1.00 85.00 226 LEU A C 1
ATOM 1788 O O . LEU A 1 226 ? 20.672 5.165 -21.022 1.00 85.00 226 LEU A O 1
ATOM 1792 N N . THR A 1 227 ? 22.282 5.791 -19.603 1.00 85.19 227 THR A N 1
ATOM 1793 C CA . THR A 1 227 ? 21.646 5.206 -18.412 1.00 85.19 227 THR A CA 1
ATOM 1794 C C . THR A 1 227 ? 20.333 5.906 -18.058 1.00 85.19 227 THR A C 1
ATOM 1796 O O . THR A 1 227 ? 19.357 5.240 -17.715 1.00 85.19 227 THR A O 1
ATOM 1799 N N . THR A 1 228 ? 20.279 7.231 -18.189 1.00 87.38 228 THR A N 1
ATOM 1800 C CA . THR A 1 228 ? 19.079 8.038 -17.927 1.00 87.38 228 THR A CA 1
ATOM 1801 C C . THR A 1 228 ? 18.032 7.848 -19.018 1.00 87.38 228 THR A C 1
ATOM 1803 O O . THR A 1 228 ? 16.855 7.702 -18.706 1.00 87.38 228 THR A O 1
ATOM 1806 N N . GLU A 1 229 ? 18.444 7.748 -20.284 1.00 85.31 229 GLU A N 1
ATOM 1807 C CA . GLU A 1 229 ? 17.540 7.401 -21.385 1.00 85.31 229 GLU A CA 1
ATOM 1808 C C . GLU A 1 229 ? 16.903 6.025 -21.197 1.00 85.31 229 GLU A C 1
ATOM 1810 O O . GLU A 1 229 ? 15.700 5.878 -21.386 1.00 85.31 229 GLU A O 1
ATOM 1815 N N . ARG A 1 230 ? 17.676 5.017 -20.767 1.00 84.12 230 ARG A N 1
ATOM 1816 C CA . ARG A 1 230 ? 17.127 3.687 -20.449 1.00 84.12 230 ARG A CA 1
ATOM 1817 C C . ARG A 1 230 ? 16.081 3.767 -19.336 1.00 84.12 230 ARG A C 1
ATOM 1819 O O . ARG A 1 230 ? 15.024 3.156 -19.449 1.00 84.12 230 ARG A O 1
ATOM 1826 N N . ARG A 1 231 ? 16.344 4.543 -18.279 1.00 87.50 231 ARG A N 1
ATOM 1827 C CA . ARG A 1 231 ? 15.377 4.776 -17.189 1.00 87.50 231 ARG A CA 1
ATOM 1828 C C . ARG A 1 231 ? 14.123 5.496 -17.688 1.00 87.50 231 ARG A C 1
ATOM 1830 O O . ARG A 1 231 ? 13.029 5.140 -17.264 1.00 87.50 231 ARG A O 1
ATOM 1837 N N . LEU A 1 232 ? 14.269 6.459 -18.599 1.00 86.44 232 LEU A N 1
ATOM 1838 C CA . LEU A 1 232 ? 13.156 7.190 -19.208 1.00 86.44 232 LEU A CA 1
ATOM 1839 C C . LEU A 1 232 ? 12.302 6.278 -20.097 1.00 86.44 232 LEU A C 1
ATOM 1841 O O . LEU A 1 232 ? 11.079 6.287 -19.997 1.00 86.44 232 LEU A O 1
ATOM 1845 N N . ALA A 1 233 ? 12.936 5.430 -20.908 1.00 81.19 233 ALA A N 1
ATOM 1846 C CA . ALA A 1 233 ? 12.233 4.417 -21.686 1.00 81.19 233 ALA A CA 1
ATOM 1847 C C . ALA A 1 233 ? 11.447 3.480 -20.757 1.00 81.19 233 ALA A C 1
ATOM 1849 O O . ALA A 1 233 ? 10.266 3.235 -20.975 1.00 81.19 233 ALA A O 1
ATOM 1850 N N . MET A 1 234 ? 12.061 3.013 -19.666 1.00 83.31 234 MET A N 1
ATOM 1851 C CA . MET A 1 234 ? 11.369 2.206 -18.656 1.00 83.31 234 MET A CA 1
ATOM 1852 C C . MET A 1 234 ? 10.201 2.968 -18.007 1.00 83.31 234 MET A C 1
ATOM 1854 O O . MET A 1 234 ? 9.144 2.382 -17.788 1.00 83.31 234 MET A O 1
ATOM 1858 N N . TRP A 1 235 ? 10.349 4.268 -17.733 1.00 84.12 235 TRP A N 1
ATOM 1859 C CA . TRP A 1 235 ? 9.298 5.114 -17.152 1.00 84.12 235 TRP A CA 1
ATOM 1860 C C . TRP A 1 235 ? 8.029 5.157 -18.006 1.00 84.12 235 TRP A C 1
ATOM 1862 O O . TRP A 1 235 ? 6.927 5.007 -17.474 1.00 84.12 235 TRP A O 1
ATOM 1872 N N . PHE A 1 236 ? 8.186 5.306 -19.320 1.00 80.00 236 PHE A N 1
ATOM 1873 C CA . PHE A 1 236 ? 7.078 5.363 -20.274 1.00 80.00 236 PHE A CA 1
ATOM 1874 C C . PHE A 1 236 ? 6.627 3.996 -20.800 1.00 80.00 236 PHE A C 1
ATOM 1876 O O . PHE A 1 236 ? 5.726 3.936 -21.633 1.00 80.00 236 PHE A O 1
ATOM 1883 N N . ARG A 1 237 ? 7.207 2.893 -20.315 1.00 73.56 237 ARG A N 1
ATOM 1884 C CA . ARG A 1 237 ? 6.922 1.534 -20.802 1.00 73.56 237 ARG A CA 1
ATOM 1885 C C . ARG A 1 237 ? 5.434 1.176 -20.817 1.00 73.56 237 ARG A C 1
ATOM 1887 O O . ARG A 1 237 ? 4.990 0.483 -21.719 1.00 73.56 237 ARG A O 1
ATOM 1894 N N . THR A 1 238 ? 4.672 1.620 -19.823 1.00 65.38 238 THR A N 1
ATOM 1895 C CA . THR A 1 238 ? 3.230 1.340 -19.715 1.00 65.38 238 THR A CA 1
ATOM 1896 C C . THR A 1 238 ? 2.359 2.297 -20.531 1.00 65.38 238 THR A C 1
ATOM 1898 O O . THR A 1 238 ? 1.166 2.057 -20.660 1.00 65.38 238 THR A O 1
ATOM 1901 N N . LEU A 1 239 ? 2.938 3.380 -21.057 1.00 70.81 239 LEU A N 1
ATOM 1902 C CA . LEU A 1 239 ? 2.227 4.454 -21.756 1.00 70.81 239 LEU A CA 1
ATOM 1903 C C . LEU A 1 239 ? 2.446 4.422 -23.274 1.00 70.81 239 LEU A C 1
ATOM 1905 O O . LEU A 1 239 ? 1.659 5.006 -24.011 1.00 70.81 239 LEU A O 1
ATOM 1909 N N . LEU A 1 240 ? 3.513 3.771 -23.747 1.00 71.19 240 LEU A N 1
ATOM 1910 C CA . LEU A 1 240 ? 3.898 3.761 -25.157 1.00 71.19 240 LEU A CA 1
ATOM 1911 C C . LEU A 1 240 ? 3.647 2.391 -25.808 1.00 71.19 240 LEU A C 1
ATOM 1913 O O . LEU A 1 240 ? 3.953 1.365 -25.197 1.00 71.19 240 LEU A O 1
ATOM 1917 N N . PRO A 1 241 ? 3.184 2.352 -27.075 1.00 74.25 241 PRO A N 1
ATOM 1918 C CA . PRO A 1 241 ? 3.204 1.138 -27.887 1.00 74.25 241 PRO A CA 1
ATOM 1919 C C . PRO A 1 241 ? 4.606 0.518 -27.926 1.00 74.25 241 PRO A C 1
ATOM 1921 O O . PRO A 1 241 ? 5.596 1.249 -27.980 1.00 74.25 241 PRO A O 1
ATOM 1924 N N . LEU A 1 242 ? 4.708 -0.817 -27.961 1.00 73.00 242 LEU A N 1
ATOM 1925 C CA . LEU A 1 242 ? 5.990 -1.539 -27.877 1.00 73.00 242 LEU A CA 1
ATOM 1926 C C . LEU A 1 242 ? 7.042 -1.023 -28.866 1.00 73.00 242 LEU A C 1
ATOM 1928 O O . LEU A 1 242 ? 8.205 -0.871 -28.511 1.00 73.00 242 LEU A O 1
ATOM 1932 N N . THR A 1 243 ? 6.640 -0.742 -30.103 1.00 74.06 243 THR A N 1
ATOM 1933 C CA . THR A 1 243 ? 7.536 -0.244 -31.154 1.00 74.06 243 THR A CA 1
ATOM 1934 C C . THR A 1 243 ? 8.113 1.125 -30.806 1.00 74.06 243 THR A C 1
ATOM 1936 O O . THR A 1 243 ? 9.311 1.345 -30.962 1.00 74.06 243 THR A O 1
ATOM 1939 N N . ILE A 1 244 ? 7.291 2.025 -30.268 1.00 76.69 244 ILE A N 1
ATOM 1940 C CA . ILE A 1 244 ? 7.716 3.355 -29.821 1.00 76.69 244 ILE A CA 1
ATOM 1941 C C . ILE A 1 244 ? 8.552 3.239 -28.542 1.00 76.69 244 ILE A C 1
ATOM 1943 O O . ILE A 1 244 ? 9.551 3.938 -28.389 1.00 76.69 244 ILE A O 1
ATOM 1947 N N . TRP A 1 245 ? 8.198 2.324 -27.640 1.00 75.38 245 TRP A N 1
ATOM 1948 C CA . TRP A 1 245 ? 8.962 2.058 -26.424 1.00 75.38 245 TRP A CA 1
ATOM 1949 C C . TRP A 1 245 ? 10.377 1.544 -26.729 1.00 75.38 245 TRP A C 1
ATOM 1951 O O . TRP A 1 245 ? 11.357 2.111 -26.241 1.00 75.38 245 TRP A O 1
ATOM 1961 N N . LEU A 1 246 ? 10.498 0.530 -27.593 1.00 75.25 246 LEU A N 1
ATOM 1962 C CA . LEU A 1 246 ? 11.782 -0.014 -28.048 1.00 75.25 246 LEU A CA 1
ATOM 1963 C C . LEU A 1 246 ? 12.596 1.026 -28.827 1.00 75.25 246 LEU A C 1
ATOM 1965 O O . LEU A 1 246 ? 13.811 1.116 -28.658 1.00 75.25 246 LEU A O 1
ATOM 1969 N N . GLY A 1 247 ? 11.925 1.862 -29.622 1.00 73.19 247 GLY A N 1
ATOM 1970 C CA . GLY A 1 247 ? 12.529 3.001 -30.310 1.00 73.19 247 GLY A CA 1
ATOM 1971 C C . GLY A 1 247 ? 12.807 4.216 -29.413 1.00 73.19 247 GLY A C 1
ATOM 1972 O O . GLY A 1 247 ? 13.166 5.275 -29.925 1.00 73.19 247 GLY A O 1
ATOM 1973 N N . ARG A 1 248 ? 12.663 4.092 -28.083 1.00 72.25 248 ARG A N 1
ATOM 1974 C CA . ARG A 1 248 ? 12.912 5.156 -27.087 1.00 72.25 248 ARG A CA 1
ATOM 1975 C C . ARG A 1 248 ? 12.122 6.447 -27.351 1.00 72.25 248 ARG A C 1
ATOM 1977 O O . ARG A 1 248 ? 12.653 7.546 -27.217 1.00 72.25 248 ARG A O 1
ATOM 1984 N N . GLY A 1 249 ? 10.854 6.320 -27.732 1.00 70.56 249 GLY A N 1
ATOM 1985 C CA . GLY A 1 249 ? 9.983 7.446 -28.084 1.00 70.56 249 GLY A CA 1
ATOM 1986 C C . GLY A 1 249 ? 10.012 7.820 -29.567 1.00 70.56 249 GLY A C 1
ATOM 1987 O O . GLY A 1 249 ? 9.321 8.749 -29.969 1.00 70.56 249 GLY A O 1
ATOM 1988 N N . ARG A 1 250 ? 10.785 7.104 -30.391 1.00 77.06 250 ARG A N 1
ATOM 1989 C CA . ARG A 1 250 ? 10.807 7.242 -31.853 1.00 77.06 250 ARG A CA 1
ATOM 1990 C C . ARG A 1 250 ? 10.293 5.958 -32.509 1.00 77.06 250 ARG A C 1
ATOM 1992 O O . ARG A 1 250 ? 10.301 4.910 -31.862 1.00 77.06 250 ARG A O 1
ATOM 1999 N N . PRO A 1 251 ? 9.859 6.000 -33.780 1.00 80.38 251 PRO A N 1
ATOM 2000 C CA . PRO A 1 251 ? 9.579 4.785 -34.532 1.00 80.38 251 PRO A CA 1
ATOM 2001 C C . PRO A 1 251 ? 10.795 3.851 -34.512 1.00 80.38 251 PRO A C 1
ATOM 2003 O O . PRO A 1 251 ? 11.925 4.281 -34.755 1.00 80.38 251 PRO A O 1
ATOM 2006 N N . LEU A 1 252 ? 10.568 2.574 -34.195 1.00 80.25 252 LEU A N 1
ATOM 2007 C CA . LEU A 1 252 ? 11.622 1.565 -34.226 1.00 80.25 252 LEU A CA 1
ATOM 2008 C C . LEU A 1 252 ? 12.174 1.443 -35.649 1.00 80.25 252 LEU A C 1
ATOM 2010 O O . LEU A 1 252 ? 11.403 1.345 -36.604 1.00 80.25 252 LEU A O 1
ATOM 2014 N N . ASN A 1 253 ? 13.501 1.403 -35.777 1.00 84.62 253 ASN A N 1
ATOM 2015 C CA . ASN A 1 253 ? 14.158 1.192 -37.062 1.00 84.62 253 ASN A CA 1
ATOM 2016 C C . ASN A 1 253 ? 13.601 -0.089 -37.737 1.00 84.62 253 ASN A C 1
ATOM 2018 O O . ASN A 1 253 ? 13.608 -1.145 -37.093 1.00 84.62 253 ASN A O 1
ATOM 2022 N N . PRO A 1 254 ? 13.146 -0.026 -39.006 1.00 83.06 254 PRO A N 1
ATOM 2023 C CA . PRO A 1 254 ? 12.602 -1.178 -39.727 1.00 83.06 254 PRO A CA 1
ATOM 2024 C C . PRO A 1 254 ? 13.523 -2.408 -39.740 1.00 83.06 254 PRO A C 1
ATOM 2026 O O . PRO A 1 254 ? 13.042 -3.535 -39.620 1.00 83.06 254 PRO A O 1
ATOM 2029 N N . TYR A 1 255 ? 14.842 -2.211 -39.802 1.00 85.19 255 TYR A N 1
ATOM 2030 C CA . TYR A 1 255 ? 15.824 -3.298 -39.770 1.00 85.19 255 TYR A CA 1
ATOM 2031 C C . TYR A 1 255 ? 15.884 -3.977 -38.399 1.00 85.19 255 TYR A C 1
ATOM 2033 O O . TYR A 1 255 ? 15.838 -5.201 -38.308 1.00 85.19 255 TYR A O 1
ATOM 2041 N N . LEU A 1 256 ? 15.895 -3.194 -37.314 1.00 79.81 256 LEU A N 1
ATOM 2042 C CA . LEU A 1 256 ? 15.852 -3.735 -35.949 1.00 79.81 256 LEU A CA 1
ATOM 2043 C C . LEU A 1 256 ? 14.528 -4.444 -35.668 1.00 79.81 256 LEU A C 1
ATOM 2045 O O . LEU A 1 256 ? 14.510 -5.478 -35.007 1.00 79.81 256 LEU A O 1
ATOM 2049 N N . ARG A 1 257 ? 13.420 -3.910 -36.193 1.00 79.00 257 ARG A N 1
ATOM 2050 C CA . ARG A 1 257 ? 12.113 -4.567 -36.133 1.00 79.00 257 ARG A CA 1
ATOM 2051 C C . ARG A 1 257 ? 12.156 -5.929 -36.827 1.00 79.00 257 ARG A C 1
ATOM 2053 O O . ARG A 1 257 ? 11.667 -6.897 -36.257 1.00 79.00 257 ARG A O 1
ATOM 2060 N N . SER A 1 258 ? 12.752 -5.997 -38.016 1.00 79.00 258 SER A N 1
ATOM 2061 C CA . SER A 1 258 ? 12.882 -7.238 -38.791 1.00 79.00 258 SER A CA 1
ATOM 2062 C C . SER A 1 258 ? 13.751 -8.266 -38.063 1.00 79.00 258 SER A C 1
ATOM 2064 O O . SER A 1 258 ? 13.351 -9.417 -37.926 1.00 79.00 258 SER A O 1
ATOM 2066 N N . TYR A 1 259 ? 14.878 -7.831 -37.493 1.00 83.50 259 TYR A N 1
ATOM 2067 C CA . TYR A 1 259 ? 15.747 -8.687 -36.685 1.00 83.50 259 TYR A CA 1
ATOM 2068 C C . TYR A 1 259 ? 15.039 -9.228 -35.434 1.00 83.50 259 TYR A C 1
ATOM 2070 O O . TYR A 1 259 ? 15.111 -10.417 -35.144 1.00 83.50 259 TYR A O 1
ATOM 2078 N N . LEU A 1 260 ? 14.302 -8.377 -34.711 1.00 78.12 260 LEU A N 1
ATOM 2079 C CA . LEU A 1 260 ? 13.506 -8.795 -33.552 1.00 78.12 260 LEU A CA 1
ATOM 2080 C C . LEU A 1 260 ? 12.429 -9.809 -33.933 1.00 78.12 260 LEU A C 1
ATOM 2082 O O . LEU A 1 260 ? 12.216 -10.776 -33.208 1.00 78.12 260 LEU A O 1
ATOM 2086 N N . ILE A 1 261 ? 11.759 -9.593 -35.064 1.00 77.38 261 ILE A N 1
ATOM 2087 C CA . ILE A 1 261 ? 10.767 -10.528 -35.595 1.00 77.38 261 ILE A CA 1
ATOM 2088 C C . ILE A 1 261 ? 11.414 -11.885 -35.879 1.00 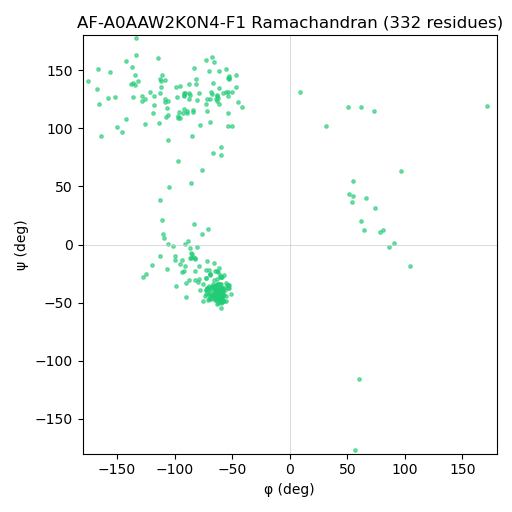77.38 261 ILE A C 1
ATOM 2090 O O . ILE A 1 261 ? 10.909 -12.908 -35.422 1.00 77.38 261 ILE A O 1
ATOM 2094 N N . GLN A 1 262 ? 12.552 -11.890 -36.572 1.00 81.75 262 GLN A N 1
ATOM 2095 C CA . GLN A 1 262 ? 13.277 -13.109 -36.915 1.00 81.75 262 GLN A CA 1
ATOM 2096 C C . GLN A 1 262 ? 13.776 -13.853 -35.670 1.00 81.75 262 GLN A C 1
ATOM 2098 O O . GLN A 1 262 ? 13.600 -15.065 -35.570 1.00 81.75 262 GLN A O 1
ATOM 2103 N N . PHE A 1 263 ? 14.316 -13.123 -34.694 1.00 82.44 263 PHE A N 1
ATOM 2104 C CA . PHE A 1 263 ? 14.726 -13.669 -33.402 1.00 82.44 263 PHE A CA 1
ATOM 2105 C C . PHE A 1 263 ? 13.550 -14.330 -32.665 1.00 82.44 263 PHE A C 1
ATOM 2107 O O . PHE A 1 263 ? 13.649 -15.473 -32.226 1.00 82.44 263 PHE A O 1
ATOM 2114 N N . LEU A 1 264 ? 12.399 -13.651 -32.583 1.00 76.38 264 LEU A N 1
ATOM 2115 C CA . LEU A 1 264 ? 11.203 -14.206 -31.942 1.00 76.38 264 LEU A CA 1
ATOM 2116 C C . LEU A 1 264 ? 10.691 -15.460 -32.658 1.00 76.38 264 LEU A C 1
ATOM 2118 O O . LEU A 1 264 ? 10.273 -16.407 -31.998 1.00 76.38 264 LEU A O 1
ATOM 2122 N N . LEU A 1 265 ? 10.735 -15.494 -33.992 1.00 75.88 265 LEU A N 1
ATOM 2123 C CA . LEU A 1 265 ? 10.336 -16.668 -34.772 1.00 75.88 265 LEU A CA 1
ATOM 2124 C C . LEU A 1 265 ? 11.246 -17.877 -34.501 1.00 75.88 265 LEU A C 1
ATOM 2126 O O . LEU A 1 265 ? 10.746 -18.997 -34.384 1.00 75.88 265 LEU A O 1
ATOM 2130 N N . GLN A 1 266 ? 12.556 -17.653 -34.363 1.00 81.31 266 GLN A N 1
ATOM 2131 C CA . GLN A 1 266 ? 13.533 -18.705 -34.067 1.00 81.31 266 GLN A CA 1
ATOM 2132 C C . GLN A 1 266 ? 13.348 -19.297 -32.667 1.00 81.31 266 GLN A C 1
ATOM 2134 O O . GLN A 1 266 ? 13.326 -20.520 -32.518 1.00 81.31 266 GLN A O 1
ATOM 2139 N N . GLU A 1 267 ? 13.173 -18.438 -31.663 1.00 80.50 267 GLU A N 1
ATOM 2140 C CA . GLU A 1 267 ? 13.028 -18.859 -30.267 1.00 80.50 267 GLU A CA 1
ATOM 2141 C C . GLU A 1 267 ? 11.664 -19.504 -29.998 1.00 80.50 267 GLU A C 1
ATOM 2143 O O . GLU A 1 267 ? 11.565 -20.512 -29.299 1.00 80.50 267 GLU A O 1
ATOM 2148 N N . TRP A 1 268 ? 10.584 -18.929 -30.537 1.00 72.06 268 TRP A N 1
ATOM 2149 C CA . TRP A 1 268 ? 9.227 -19.320 -30.146 1.00 72.06 268 TRP A CA 1
ATOM 2150 C C . TRP A 1 268 ? 8.596 -20.379 -31.031 1.00 72.06 268 TRP A C 1
ATOM 2152 O O . TRP A 1 268 ? 7.583 -20.917 -30.597 1.00 72.06 268 TRP A O 1
ATOM 2162 N N . LYS A 1 269 ? 9.179 -20.665 -32.211 1.00 73.75 269 LYS A N 1
ATOM 2163 C CA . LYS A 1 269 ? 8.778 -21.678 -33.210 1.00 73.75 269 LYS A CA 1
ATOM 2164 C C . LYS A 1 269 ? 7.260 -21.911 -33.246 1.00 73.75 269 LYS A C 1
ATOM 2166 O O . LYS A 1 269 ? 6.765 -22.636 -32.387 1.00 73.75 269 LYS A O 1
ATOM 2171 N N . PRO A 1 270 ? 6.499 -21.372 -34.212 1.00 70.19 270 PRO A N 1
ATOM 2172 C CA . PRO A 1 270 ? 5.037 -21.460 -34.217 1.00 70.19 270 PRO A CA 1
ATOM 2173 C C . PRO A 1 270 ? 4.530 -22.902 -34.425 1.00 70.19 270 PRO A C 1
ATOM 2175 O O . PRO A 1 270 ? 4.114 -23.283 -35.511 1.00 70.19 270 PRO A O 1
ATOM 2178 N N . LYS A 1 271 ? 4.552 -23.710 -33.359 1.00 69.94 271 LYS A N 1
ATOM 2179 C CA . LYS A 1 271 ? 4.121 -25.117 -33.339 1.00 69.94 271 LYS A CA 1
ATOM 2180 C C . LYS A 1 271 ? 2.605 -25.261 -33.490 1.00 69.94 271 LYS A C 1
ATOM 2182 O O . LYS A 1 271 ? 2.132 -26.314 -33.901 1.00 69.94 271 LYS A O 1
ATOM 2187 N N . ASP A 1 272 ? 1.865 -24.201 -33.171 1.00 67.81 272 ASP A N 1
ATOM 2188 C CA . ASP A 1 272 ? 0.400 -24.175 -33.196 1.00 67.81 272 ASP A CA 1
ATOM 2189 C C . ASP A 1 272 ? -0.169 -23.822 -34.583 1.00 67.81 272 ASP A C 1
ATOM 2191 O O . ASP A 1 272 ? -1.372 -23.957 -34.807 1.00 67.81 272 ASP A O 1
ATOM 2195 N N . LEU A 1 273 ? 0.665 -23.352 -35.522 1.00 71.12 273 LEU A N 1
ATOM 2196 C CA . LEU A 1 273 ? 0.219 -23.001 -36.869 1.00 71.12 273 LEU A CA 1
ATOM 2197 C C . LEU A 1 273 ? 0.181 -24.254 -37.747 1.00 71.12 273 LEU A C 1
ATOM 2199 O O . LEU A 1 273 ? 1.214 -24.841 -38.061 1.00 71.12 273 LEU A O 1
ATOM 2203 N N . LYS A 1 274 ? -1.022 -24.645 -38.171 1.00 73.25 274 LYS A N 1
ATOM 2204 C CA . LYS A 1 274 ? -1.235 -25.674 -39.194 1.00 73.25 274 LYS A CA 1
ATOM 2205 C C . LYS A 1 274 ? -1.670 -24.998 -40.487 1.00 73.25 274 LYS A C 1
ATOM 2207 O O . LYS A 1 274 ? -2.657 -24.267 -40.494 1.00 73.25 274 LYS A O 1
ATOM 2212 N N . VAL A 1 275 ? -0.931 -25.240 -41.565 1.00 72.00 275 VAL A N 1
ATOM 2213 C CA . VAL A 1 275 ? -1.302 -24.773 -42.905 1.00 72.00 275 VAL A CA 1
ATOM 2214 C C . VAL A 1 275 ? -2.324 -25.744 -43.494 1.00 72.00 275 VAL A C 1
ATOM 2216 O O . VAL A 1 275 ? -2.199 -26.958 -43.333 1.00 72.00 275 VAL A O 1
ATOM 2219 N N . VAL A 1 276 ? -3.351 -25.208 -44.149 1.00 78.44 276 VAL A N 1
ATOM 2220 C CA . VAL A 1 276 ? -4.358 -26.009 -44.857 1.00 78.44 276 VAL A CA 1
ATOM 2221 C C . VAL A 1 276 ? -3.695 -26.711 -46.059 1.00 78.44 276 VAL A C 1
ATOM 2223 O O . VAL A 1 276 ? -2.871 -26.083 -46.726 1.00 78.44 276 VAL A O 1
ATOM 2226 N N . PRO A 1 277 ? -4.014 -27.987 -46.355 1.00 79.44 277 PRO A N 1
ATOM 2227 C CA . PRO A 1 277 ? -3.444 -28.696 -47.501 1.00 79.44 277 PRO A CA 1
ATOM 2228 C C . PRO A 1 277 ? -3.665 -27.971 -48.836 1.00 79.44 277 PRO A C 1
ATOM 2230 O O . PRO A 1 277 ? -4.664 -27.278 -49.024 1.00 79.44 277 PRO A O 1
ATOM 2233 N N . ASN A 1 278 ? -2.743 -28.174 -49.782 1.00 75.69 278 ASN A N 1
ATOM 2234 C CA . ASN A 1 278 ? -2.736 -27.476 -51.076 1.00 75.69 278 ASN A CA 1
ATOM 2235 C C . ASN A 1 278 ? -4.015 -27.704 -51.902 1.00 75.69 278 ASN A C 1
ATOM 2237 O O . ASN A 1 278 ? -4.395 -26.841 -52.683 1.00 75.69 278 ASN A O 1
ATOM 2241 N N . GLU A 1 279 ? -4.675 -28.843 -51.702 1.00 81.00 279 GLU A N 1
ATOM 2242 C CA . GLU A 1 279 ? -5.873 -29.285 -52.428 1.00 81.00 279 GLU A CA 1
ATOM 2243 C C . GLU A 1 279 ? -7.074 -28.339 -52.264 1.00 81.00 279 GLU A C 1
ATOM 2245 O O . GLU A 1 279 ? -7.971 -28.330 -53.098 1.00 81.00 279 GLU A O 1
ATOM 2250 N N . TYR A 1 280 ? -7.078 -27.509 -51.219 1.00 76.75 280 TYR A N 1
ATOM 2251 C CA . TYR A 1 280 ? -8.171 -26.582 -50.918 1.00 76.75 280 TYR A CA 1
ATOM 2252 C C . TYR A 1 280 ? -8.001 -25.191 -51.556 1.00 76.75 280 TYR A C 1
ATOM 2254 O O . TYR A 1 280 ? -8.845 -24.318 -51.347 1.00 76.75 280 TYR A O 1
ATOM 2262 N N . PHE A 1 281 ? -6.921 -24.946 -52.310 1.00 78.56 281 PHE A N 1
ATOM 2263 C CA . PHE A 1 281 ? -6.655 -23.652 -52.946 1.00 78.56 281 PHE A CA 1
ATOM 2264 C C . PHE A 1 281 ? -6.724 -23.756 -54.472 1.00 78.56 281 PHE A C 1
ATOM 2266 O O . PHE A 1 281 ? -5.787 -24.207 -55.118 1.00 78.56 281 PHE A O 1
ATOM 2273 N N . GLU A 1 282 ? -7.818 -23.262 -55.055 1.00 77.81 282 GLU A N 1
ATOM 2274 C CA . GLU A 1 282 ? -8.029 -23.242 -56.514 1.00 77.81 282 GLU A CA 1
ATOM 2275 C C . GLU A 1 282 ? -7.098 -22.264 -57.253 1.00 77.81 282 GLU A C 1
ATOM 2277 O O . GLU A 1 282 ? -6.817 -22.433 -58.437 1.00 77.81 282 GLU A O 1
ATOM 2282 N N . GLN A 1 283 ? -6.627 -21.217 -56.566 1.00 82.56 283 GLN A N 1
ATOM 2283 C CA . GLN A 1 283 ? -5.852 -20.128 -57.164 1.00 82.56 283 GLN A CA 1
ATOM 2284 C C . GLN A 1 283 ? -4.401 -20.116 -56.656 1.00 82.56 283 GLN A C 1
ATOM 2286 O O . GLN A 1 283 ? -4.190 -20.079 -55.434 1.00 82.56 283 GLN A O 1
ATOM 2291 N N . PRO A 1 284 ? -3.398 -20.049 -57.556 1.00 72.94 284 PRO A N 1
ATOM 2292 C CA . PRO A 1 284 ? -2.007 -19.860 -57.160 1.00 72.94 284 PRO A CA 1
ATOM 2293 C C . PRO A 1 284 ? -1.851 -18.504 -56.449 1.00 72.94 284 PRO A C 1
ATOM 2295 O O . PRO A 1 284 ? -2.279 -17.470 -56.957 1.00 72.94 284 PRO A O 1
ATOM 2298 N N . GLY A 1 285 ? -1.292 -18.519 -55.235 1.00 74.75 285 GLY A N 1
ATOM 2299 C CA . GLY A 1 285 ? -1.056 -17.331 -54.398 1.00 74.75 285 GLY A CA 1
ATOM 2300 C C . GLY A 1 285 ? -2.022 -17.134 -53.218 1.00 74.75 285 GLY A C 1
ATOM 2301 O O . GLY A 1 285 ? -1.668 -16.446 -52.258 1.00 74.75 285 GLY A O 1
ATOM 2302 N N . ARG A 1 286 ? -3.206 -17.776 -53.200 1.00 79.06 286 ARG A N 1
ATOM 2303 C CA . ARG A 1 286 ? -4.097 -17.722 -52.014 1.00 79.06 286 ARG A CA 1
ATOM 2304 C C . ARG A 1 286 ? -3.501 -18.423 -50.799 1.00 79.06 286 ARG A C 1
ATOM 2306 O O . ARG A 1 286 ? -3.710 -17.976 -49.673 1.00 79.06 286 ARG A O 1
ATOM 2313 N N . LYS A 1 287 ? -2.755 -19.498 -51.044 1.00 79.50 287 LYS A N 1
ATOM 2314 C CA . LYS A 1 287 ? -2.007 -20.217 -50.017 1.00 79.50 287 LYS A CA 1
ATOM 2315 C C . LYS A 1 287 ? -0.984 -19.299 -49.350 1.00 79.50 287 LYS A C 1
ATOM 2317 O O . LYS A 1 287 ? -1.046 -19.114 -48.140 1.00 79.50 287 LYS A O 1
ATOM 2322 N N . ASP A 1 288 ? -0.120 -18.671 -50.147 1.00 79.44 288 ASP A N 1
ATOM 2323 C CA . ASP A 1 288 ? 0.931 -17.783 -49.644 1.00 79.44 288 ASP A CA 1
ATOM 2324 C C . ASP A 1 288 ? 0.320 -16.633 -48.837 1.00 79.44 288 ASP A C 1
ATOM 2326 O O . ASP A 1 288 ? 0.743 -16.353 -47.719 1.00 79.44 288 ASP A O 1
ATOM 2330 N N . PHE A 1 289 ? -0.743 -16.006 -49.352 1.00 82.69 289 PHE A N 1
ATOM 2331 C CA . PHE A 1 289 ? -1.453 -14.949 -48.634 1.00 82.69 289 PHE A CA 1
ATOM 2332 C C . PHE A 1 289 ? -1.999 -15.412 -47.271 1.00 82.69 289 PHE A C 1
ATOM 2334 O O . PHE A 1 289 ? -1.890 -14.681 -46.280 1.00 82.69 289 PHE A O 1
ATOM 2341 N N . LEU A 1 290 ? -2.574 -16.617 -47.201 1.00 80.94 290 LEU A N 1
ATOM 2342 C CA . LEU A 1 290 ? -3.091 -17.194 -45.961 1.00 80.94 290 LEU A CA 1
ATOM 2343 C C . LEU A 1 290 ? -1.961 -17.515 -44.974 1.00 80.94 290 LEU A C 1
ATOM 2345 O O . LEU A 1 290 ? -2.078 -17.182 -43.795 1.00 80.94 290 LEU A O 1
ATOM 2349 N N . GLU A 1 291 ? -0.854 -18.090 -45.445 1.00 79.06 291 GLU A N 1
ATOM 2350 C CA . GLU A 1 291 ? 0.339 -18.348 -44.631 1.00 79.06 291 GLU A CA 1
ATOM 2351 C C . GLU A 1 291 ? 0.901 -17.052 -44.028 1.00 79.06 291 GLU A C 1
ATOM 2353 O O . GLU A 1 291 ? 1.089 -16.963 -42.809 1.00 79.06 291 GLU A O 1
ATOM 2358 N N . TRP A 1 292 ? 1.085 -16.009 -44.847 1.00 78.19 292 TRP A N 1
ATOM 2359 C CA . TRP A 1 292 ? 1.547 -14.694 -44.391 1.00 78.19 292 TRP A CA 1
ATOM 2360 C C . TRP A 1 292 ? 0.585 -14.053 -43.385 1.00 78.19 292 TRP A C 1
ATOM 2362 O O . TRP A 1 292 ? 1.022 -13.476 -42.385 1.00 78.19 292 TRP A O 1
ATOM 2372 N N . SER A 1 293 ? -0.723 -14.173 -43.615 1.00 79.19 293 SER A N 1
ATOM 2373 C CA . SER A 1 293 ? -1.752 -13.618 -42.729 1.00 79.19 293 SER A CA 1
ATOM 2374 C C . SER A 1 293 ? -1.790 -14.331 -41.374 1.00 79.19 293 SER A C 1
ATOM 2376 O O . SER A 1 293 ? -1.835 -13.671 -40.332 1.00 79.19 293 SER A O 1
ATOM 2378 N N . LEU A 1 294 ? -1.705 -15.665 -41.365 1.00 80.06 294 LEU A N 1
ATOM 2379 C CA . LEU A 1 294 ? -1.649 -16.476 -40.145 1.00 80.06 294 LEU A CA 1
ATOM 2380 C C . LEU A 1 294 ? -0.393 -16.178 -39.324 1.00 80.06 294 LEU A C 1
ATOM 2382 O O . LEU A 1 294 ? -0.488 -15.958 -38.114 1.00 80.06 294 LEU A O 1
ATOM 2386 N N . LEU A 1 295 ? 0.770 -16.110 -39.979 1.00 77.69 295 LEU A N 1
ATOM 2387 C CA . LEU A 1 2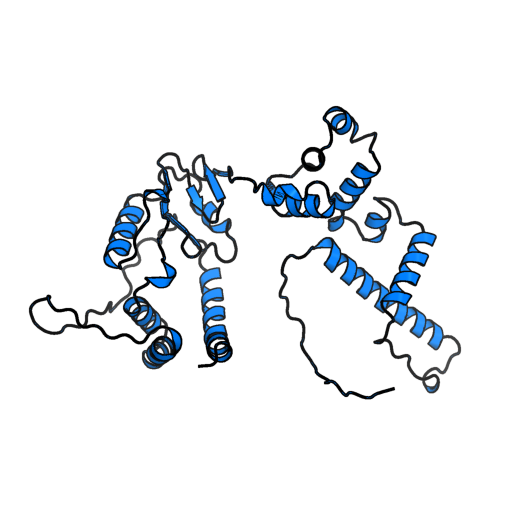95 ? 2.026 -15.732 -39.333 1.00 77.69 295 LEU A CA 1
ATOM 2388 C C . LEU A 1 295 ? 1.932 -14.334 -38.720 1.00 77.69 295 LEU A C 1
ATOM 2390 O O . LEU A 1 295 ? 2.290 -14.149 -37.556 1.00 77.69 295 LEU A O 1
ATOM 2394 N N . ARG A 1 296 ? 1.395 -13.357 -39.461 1.00 76.94 296 ARG A N 1
ATOM 2395 C CA . ARG A 1 296 ? 1.216 -11.988 -38.967 1.00 76.94 296 ARG A CA 1
ATOM 2396 C C . ARG A 1 296 ? 0.317 -11.936 -37.732 1.00 76.94 296 ARG A C 1
ATOM 2398 O O . ARG A 1 296 ? 0.721 -11.348 -36.729 1.00 76.94 296 ARG A O 1
ATOM 2405 N N . CYS A 1 297 ? -0.862 -12.557 -37.774 1.00 76.19 297 CYS A N 1
ATOM 2406 C CA . CYS A 1 297 ? -1.771 -12.594 -36.625 1.00 76.19 297 CYS A CA 1
ATOM 2407 C C . CYS A 1 297 ? -1.127 -13.276 -35.412 1.00 76.19 297 CYS A C 1
ATOM 2409 O O . CYS A 1 297 ? -1.202 -12.757 -34.297 1.00 76.19 297 CYS A O 1
ATOM 2411 N N . TRP A 1 298 ? -0.451 -14.409 -35.622 1.00 80.00 298 TRP A N 1
ATOM 2412 C CA . TRP A 1 298 ? 0.258 -15.109 -34.553 1.00 80.00 298 TRP A CA 1
ATOM 2413 C C . TRP A 1 298 ? 1.322 -14.213 -33.907 1.00 80.00 298 TRP A C 1
ATOM 2415 O O . TRP A 1 298 ? 1.378 -14.099 -32.681 1.00 80.00 298 TRP A O 1
ATOM 2425 N N . MET A 1 299 ? 2.115 -13.508 -34.717 1.00 75.44 299 MET A N 1
ATOM 2426 C CA . MET A 1 299 ? 3.119 -12.567 -34.224 1.00 75.44 299 MET A CA 1
ATOM 2427 C C . MET A 1 299 ? 2.510 -11.405 -33.438 1.00 75.44 299 MET A C 1
ATOM 2429 O O . MET A 1 299 ? 3.027 -11.065 -32.376 1.00 75.44 299 MET A O 1
ATOM 2433 N N . GLU A 1 300 ? 1.418 -10.804 -33.914 1.00 72.00 300 GLU A N 1
ATOM 2434 C CA . GLU A 1 300 ? 0.748 -9.696 -33.219 1.00 72.00 300 GLU A CA 1
ATOM 2435 C C . GLU A 1 300 ? 0.264 -10.119 -31.820 1.00 72.00 300 GLU A C 1
ATOM 2437 O O . GLU A 1 300 ? 0.518 -9.415 -30.838 1.00 72.00 300 GLU A O 1
ATOM 2442 N N . VAL A 1 301 ? -0.324 -11.314 -31.692 1.00 73.06 301 VAL A N 1
ATOM 2443 C CA . VAL A 1 301 ? -0.756 -11.879 -30.399 1.00 73.06 301 VAL A CA 1
ATOM 2444 C C . VAL A 1 301 ? 0.432 -12.141 -29.469 1.00 73.06 301 VAL A C 1
ATOM 2446 O O . VAL A 1 301 ? 0.401 -11.805 -28.282 1.00 73.06 301 VAL A O 1
ATOM 2449 N N . LYS A 1 302 ? 1.509 -12.727 -29.996 1.00 74.50 302 LYS A N 1
ATOM 2450 C CA . LYS A 1 302 ? 2.733 -13.033 -29.244 1.00 74.50 302 LYS A CA 1
ATOM 2451 C C . LYS A 1 302 ? 3.440 -11.769 -28.746 1.00 74.50 302 LYS A C 1
ATOM 2453 O O . LYS A 1 302 ? 3.843 -11.700 -27.584 1.00 74.50 302 LYS A O 1
ATOM 2458 N N . ILE A 1 303 ? 3.506 -10.739 -29.582 1.00 69.38 303 ILE A N 1
ATOM 2459 C CA . ILE A 1 303 ? 4.029 -9.418 -29.229 1.00 69.38 303 ILE A CA 1
ATOM 2460 C C . ILE A 1 303 ? 3.159 -8.759 -28.151 1.00 69.38 303 ILE A C 1
ATOM 2462 O O . ILE A 1 303 ? 3.695 -8.244 -27.171 1.00 69.38 303 ILE A O 1
ATOM 2466 N N . ALA A 1 304 ? 1.830 -8.816 -28.267 1.00 65.31 304 ALA A N 1
ATOM 2467 C CA . ALA A 1 304 ? 0.926 -8.302 -27.237 1.00 65.31 304 ALA A CA 1
ATOM 2468 C C . ALA A 1 304 ? 1.100 -9.032 -25.890 1.00 65.31 304 ALA A C 1
ATOM 2470 O O . ALA A 1 304 ? 1.099 -8.401 -24.832 1.00 65.31 304 ALA A O 1
ATOM 2471 N N . SER A 1 305 ? 1.326 -10.349 -25.916 1.00 65.94 305 SER A N 1
ATOM 2472 C CA . SER A 1 305 ? 1.629 -11.144 -24.720 1.00 65.94 305 SER A CA 1
ATOM 2473 C C . SER A 1 305 ? 2.965 -10.750 -24.074 1.00 65.94 305 SER A C 1
ATOM 2475 O O . SER A 1 305 ? 3.022 -10.585 -22.855 1.00 65.94 305 SER A O 1
ATOM 2477 N N . LEU A 1 306 ? 4.015 -10.502 -24.869 1.00 66.75 306 LEU A N 1
ATOM 2478 C CA . LEU A 1 306 ? 5.288 -9.951 -24.379 1.00 66.75 306 LEU A CA 1
ATOM 2479 C C . LEU A 1 306 ? 5.095 -8.593 -23.716 1.00 66.75 306 LEU A C 1
ATOM 2481 O O . LEU A 1 306 ? 5.618 -8.362 -22.628 1.00 66.75 306 LEU A O 1
ATOM 2485 N N . VAL A 1 307 ? 4.325 -7.706 -24.347 1.00 61.28 307 VAL A N 1
ATOM 2486 C CA . VAL A 1 307 ? 3.989 -6.398 -23.776 1.00 61.28 307 VAL A CA 1
ATOM 2487 C C . VAL A 1 307 ? 3.293 -6.585 -22.439 1.00 61.28 307 VAL A C 1
ATOM 2489 O O . VAL A 1 307 ? 3.719 -5.992 -21.463 1.00 61.28 307 VAL A O 1
ATOM 2492 N N . LEU A 1 308 ? 2.289 -7.452 -22.337 1.00 58.84 308 LEU A N 1
ATOM 2493 C CA . LEU A 1 308 ? 1.608 -7.706 -21.066 1.00 58.84 308 LEU A CA 1
ATOM 2494 C C . LEU A 1 308 ? 2.555 -8.264 -19.994 1.00 58.84 308 LEU A C 1
ATOM 2496 O O . LEU A 1 308 ? 2.550 -7.768 -18.868 1.00 58.84 308 LEU A O 1
ATOM 2500 N N . HIS A 1 309 ? 3.391 -9.245 -20.340 1.00 61.81 309 HIS A N 1
ATOM 2501 C CA . HIS A 1 309 ? 4.324 -9.887 -19.414 1.00 61.81 309 HIS A CA 1
ATOM 2502 C C . HIS A 1 309 ? 5.394 -8.914 -18.901 1.00 61.81 309 HIS A C 1
ATOM 2504 O O . HIS A 1 309 ? 5.627 -8.798 -17.696 1.00 61.81 309 HIS A O 1
ATOM 2510 N N . TYR A 1 310 ? 6.017 -8.160 -19.808 1.00 55.06 310 TYR A N 1
ATOM 2511 C CA . TYR A 1 310 ? 7.062 -7.217 -19.442 1.00 55.06 310 TYR A CA 1
ATOM 2512 C C . TYR A 1 310 ? 6.491 -5.928 -18.855 1.00 55.06 310 TYR A C 1
ATOM 2514 O O . TYR A 1 310 ? 7.064 -5.437 -17.887 1.00 55.06 310 TYR A O 1
ATOM 2522 N N . CYS A 1 311 ? 5.380 -5.381 -19.361 1.00 51.88 311 CYS A N 1
ATOM 2523 C CA . CYS A 1 311 ? 4.816 -4.111 -18.892 1.00 51.88 311 CYS A CA 1
ATOM 2524 C C . CYS A 1 311 ? 4.163 -4.213 -17.513 1.00 51.88 311 CYS A C 1
ATOM 2526 O O . CYS A 1 311 ? 4.383 -3.303 -16.709 1.00 51.88 311 CYS A O 1
ATOM 2528 N N . ASN A 1 312 ? 3.459 -5.307 -17.201 1.00 52.41 312 ASN A N 1
ATOM 2529 C CA . ASN A 1 312 ? 2.764 -5.453 -15.916 1.00 52.41 312 ASN A CA 1
ATOM 2530 C C . ASN A 1 312 ? 3.644 -5.999 -14.781 1.00 52.41 312 ASN A C 1
ATOM 2532 O O . ASN A 1 312 ? 3.258 -5.892 -13.619 1.00 52.41 312 ASN A O 1
ATOM 2536 N N . GLY A 1 313 ? 4.848 -6.510 -15.078 1.00 43.00 313 GLY A N 1
ATOM 2537 C CA . GLY A 1 313 ? 5.699 -7.153 -14.071 1.00 43.00 313 GLY A CA 1
ATOM 2538 C C . GLY A 1 313 ? 4.989 -8.326 -13.371 1.00 43.00 313 GLY A C 1
ATOM 2539 O O . GLY A 1 313 ? 3.855 -8.664 -13.711 1.00 43.00 313 GLY A O 1
ATOM 2540 N N . PRO A 1 314 ? 5.618 -8.969 -12.374 1.00 36.66 314 PRO A N 1
ATOM 2541 C CA . PRO A 1 314 ? 4.973 -10.007 -11.581 1.00 36.66 314 PRO A CA 1
ATOM 2542 C C . PRO A 1 314 ? 4.009 -9.357 -10.576 1.00 36.66 314 PRO A C 1
ATOM 2544 O O . PRO A 1 314 ? 4.215 -9.406 -9.368 1.00 36.66 314 PRO A O 1
ATOM 2547 N N . MET A 1 315 ? 2.965 -8.693 -11.067 1.00 35.81 315 MET A N 1
ATOM 2548 C CA . MET A 1 315 ? 1.749 -8.482 -10.297 1.00 35.81 315 MET A CA 1
ATOM 2549 C C . MET A 1 315 ? 0.847 -9.671 -10.583 1.00 35.81 315 MET A C 1
ATOM 2551 O O . MET A 1 315 ? 0.445 -9.897 -11.723 1.00 35.81 315 MET A O 1
ATOM 2555 N N . GLY A 1 316 ? 0.592 -10.464 -9.543 1.00 33.78 316 GLY A N 1
ATOM 2556 C CA . GLY A 1 316 ? -0.287 -11.618 -9.601 1.00 33.78 316 GLY A CA 1
ATOM 2557 C C . GLY A 1 316 ? -1.653 -11.235 -10.158 1.00 33.78 316 GLY A C 1
ATOM 2558 O O . GLY A 1 316 ? -2.498 -10.705 -9.449 1.00 33.78 316 GLY A O 1
ATOM 2559 N N . PHE A 1 317 ? -1.877 -11.562 -11.423 1.00 29.16 317 PHE A N 1
ATOM 2560 C CA . PHE A 1 317 ? -3.203 -11.813 -11.950 1.00 29.16 317 PHE A CA 1
ATOM 2561 C C . PHE A 1 317 ? -3.323 -13.320 -12.138 1.00 29.16 317 PHE A C 1
ATOM 2563 O O . PHE A 1 317 ? -3.039 -13.869 -13.199 1.00 29.16 317 PHE A O 1
ATOM 2570 N N . TYR A 1 318 ? -3.795 -13.988 -11.084 1.00 30.81 318 TYR A N 1
ATOM 2571 C CA . TYR A 1 318 ? -4.673 -15.137 -11.259 1.00 30.81 318 TYR A CA 1
ATOM 2572 C C . TYR A 1 318 ? -5.920 -14.641 -12.010 1.00 30.81 318 TYR A C 1
ATOM 2574 O O . TYR A 1 318 ? -6.930 -14.275 -11.418 1.00 30.81 318 TYR A O 1
ATOM 2582 N N . ARG A 1 319 ? -5.844 -14.579 -13.338 1.00 28.53 319 ARG A N 1
ATOM 2583 C CA . ARG A 1 319 ? -7.012 -14.800 -14.190 1.00 28.53 319 ARG A CA 1
ATOM 2584 C C . ARG A 1 319 ? -6.790 -16.148 -14.846 1.00 28.53 319 ARG A C 1
ATOM 2586 O O . ARG A 1 319 ? -5.714 -16.398 -15.379 1.00 28.53 319 ARG A O 1
ATOM 2593 N N . GLY A 1 320 ? -7.778 -17.021 -14.675 1.00 26.05 320 GLY A N 1
ATOM 2594 C CA . GLY A 1 320 ? -7.714 -18.443 -14.974 1.00 26.05 320 GLY A CA 1
ATOM 2595 C C . GLY A 1 320 ? -6.998 -18.751 -16.281 1.00 26.05 320 GLY A C 1
ATOM 2596 O O . GLY A 1 320 ? -7.441 -18.366 -17.358 1.00 26.05 320 GLY A O 1
ATOM 2597 N N . SER A 1 321 ? -5.905 -19.494 -16.156 1.00 25.73 321 SER A N 1
ATOM 2598 C CA . SER A 1 321 ? -5.453 -20.366 -17.227 1.00 25.73 321 SER A CA 1
ATOM 2599 C C . SER A 1 321 ? -6.544 -21.424 -17.439 1.00 25.73 321 SER A C 1
ATOM 2601 O O . SER A 1 321 ? -6.943 -22.051 -16.449 1.00 25.73 321 SER A O 1
ATOM 2603 N N . PRO A 1 322 ? -7.043 -21.667 -18.663 1.00 28.42 322 PRO A N 1
ATOM 2604 C CA . PRO A 1 322 ? -7.738 -22.909 -18.937 1.00 28.42 322 PRO A CA 1
ATOM 2605 C C . PRO A 1 322 ? -6.682 -24.014 -18.894 1.00 28.42 322 PRO A C 1
ATOM 2607 O O . PRO A 1 322 ? -5.851 -24.147 -19.791 1.00 28.42 322 PRO A O 1
ATOM 2610 N N . ARG A 1 323 ? -6.682 -24.800 -17.813 1.00 30.20 323 ARG A N 1
ATOM 2611 C CA . ARG A 1 323 ? -6.034 -26.111 -17.833 1.00 30.20 323 ARG A CA 1
ATOM 2612 C C . ARG A 1 323 ? -6.817 -27.024 -18.774 1.00 30.20 323 ARG A C 1
ATOM 2614 O O . ARG A 1 323 ? -8.012 -27.216 -18.581 1.00 30.20 323 ARG A O 1
ATOM 2621 N N . GLY A 1 324 ? -6.091 -27.657 -19.685 1.00 26.98 324 GLY A N 1
ATOM 2622 C CA . GLY A 1 324 ? -6.454 -28.894 -20.376 1.00 26.98 324 GLY A CA 1
ATOM 2623 C C . GLY A 1 324 ? -5.428 -29.149 -21.484 1.00 26.98 324 GLY A C 1
ATOM 2624 O O . GLY A 1 324 ? -5.248 -28.288 -22.328 1.00 26.98 324 GLY A O 1
ATOM 2625 N N . GLY A 1 325 ? -4.658 -30.232 -21.533 1.00 25.25 325 GLY A N 1
ATOM 2626 C CA . GLY A 1 325 ? -4.530 -31.397 -20.669 1.00 25.25 325 GLY A CA 1
ATOM 2627 C C . GLY A 1 325 ? -3.247 -32.164 -21.038 1.00 25.25 325 GLY A C 1
ATOM 2628 O O . GLY A 1 325 ? -2.749 -32.072 -22.153 1.00 25.25 325 GLY A O 1
ATOM 2629 N N . THR A 1 326 ? -2.695 -32.831 -20.027 1.00 28.44 326 THR A N 1
ATOM 2630 C CA . THR A 1 326 ? -1.882 -34.066 -20.023 1.00 28.44 326 THR A CA 1
ATOM 2631 C C . THR A 1 326 ? -1.370 -34.683 -21.335 1.00 28.44 326 THR A C 1
ATOM 2633 O O . THR A 1 326 ? -2.171 -35.067 -22.175 1.00 28.44 326 THR A O 1
ATOM 2636 N N . CYS A 1 327 ? -0.067 -34.997 -21.364 1.00 24.39 327 CYS A N 1
ATOM 2637 C CA . CYS A 1 327 ? 0.498 -36.334 -21.654 1.00 24.39 327 CYS A CA 1
ATOM 2638 C C . CYS A 1 327 ? 1.971 -36.323 -21.192 1.00 24.39 327 CYS A C 1
ATOM 2640 O O . CYS A 1 327 ? 2.786 -35.594 -21.741 1.00 24.39 327 CYS A O 1
ATOM 2642 N N . ARG A 1 328 ? 2.253 -36.762 -19.959 1.00 25.17 328 ARG A N 1
ATOM 2643 C CA . ARG A 1 328 ? 2.845 -38.069 -19.597 1.00 25.17 328 ARG A CA 1
ATOM 2644 C C . ARG A 1 328 ? 4.124 -38.425 -20.367 1.00 25.17 328 ARG A C 1
ATOM 2646 O O . ARG A 1 328 ? 4.108 -38.609 -21.576 1.00 25.17 328 ARG A O 1
ATOM 2653 N N . ASN A 1 329 ? 5.187 -38.578 -19.578 1.00 28.47 329 ASN A N 1
ATOM 2654 C CA . ASN A 1 329 ? 6.451 -39.216 -19.912 1.00 28.47 329 ASN A CA 1
ATOM 2655 C C . ASN A 1 329 ? 6.237 -40.557 -20.624 1.00 28.47 329 ASN A C 1
ATOM 2657 O O . ASN A 1 329 ? 5.497 -41.401 -20.121 1.00 28.47 329 ASN A O 1
ATOM 2661 N N . HIS A 1 330 ? 7.000 -40.781 -21.687 1.00 25.56 330 HIS A N 1
ATOM 2662 C CA . HIS A 1 330 ? 7.580 -42.086 -21.955 1.00 25.56 330 HIS A CA 1
ATOM 2663 C C . HIS A 1 330 ? 9.076 -41.901 -22.191 1.00 25.56 330 HIS A C 1
ATOM 2665 O O . HIS A 1 330 ? 9.497 -41.098 -23.020 1.00 25.56 330 HIS A O 1
ATOM 2671 N N . SER A 1 331 ? 9.848 -42.621 -21.385 1.00 29.38 331 SER A N 1
ATOM 2672 C CA . SER A 1 331 ? 11.230 -43.005 -21.631 1.00 29.38 331 SER A CA 1
ATOM 2673 C C . SER A 1 331 ? 11.386 -43.551 -23.049 1.00 29.38 331 SER A C 1
ATOM 2675 O O . SER A 1 331 ? 10.477 -44.237 -23.509 1.00 29.38 331 SER A O 1
ATOM 2677 N N . LEU A 1 332 ? 12.533 -43.316 -23.683 1.00 26.94 332 LEU A N 1
ATOM 2678 C CA . LEU A 1 332 ? 13.263 -44.324 -24.454 1.00 26.94 332 LEU A CA 1
ATOM 2679 C C . LEU A 1 332 ? 14.666 -43.796 -24.773 1.00 26.94 332 LEU A C 1
ATOM 2681 O O . LEU A 1 332 ? 14.853 -42.632 -25.123 1.00 26.94 332 LEU A O 1
ATOM 2685 N N . GLU A 1 333 ? 15.616 -44.691 -24.549 1.00 26.67 333 GLU A N 1
ATOM 2686 C CA . GLU A 1 333 ? 17.035 -44.628 -24.865 1.00 26.67 333 GLU A CA 1
ATOM 2687 C C . GLU A 1 333 ? 17.282 -44.314 -26.346 1.00 26.67 333 GLU A C 1
ATOM 2689 O O . GLU A 1 333 ? 16.549 -44.798 -27.212 1.00 26.67 333 GLU A O 1
ATOM 2694 N N . LEU A 1 334 ? 18.330 -43.530 -26.612 1.00 32.03 334 LEU A N 1
ATOM 2695 C CA . LEU A 1 334 ? 19.479 -43.876 -27.463 1.00 32.03 334 LEU A CA 1
ATOM 2696 C C . LEU A 1 334 ? 20.574 -42.815 -27.304 1.00 32.03 334 LEU A C 1
ATOM 2698 O O . LEU A 1 334 ? 20.236 -41.608 -27.342 1.00 32.03 334 LEU A O 1
#

Secondary structure (DSSP, 8-state):
--HHHHHHHHHHHHHHHHHHHTT-TTB-SS-TTTGGGGTTT-SSEEEEPBTTTTTSS-HHHHHHHHHHHS-HHHHHHHHHHHT-----------S--------SPPP-------EEEETTEEEES-HHHHHHHHHHHHHTT--B-TTTSEEESS--EEETTEEEETTTTEE-PPPPHHHHHGGGSHHHHHHHHHHTTTT---HHHHHHHTT--HHHHTTTTT---HHHHHHHHHHTTTTS-HHHHHTTTSPPPHHHHHHHHHHHHHHH--TT--PPPGGG--STTHHHHHHHHHHHHHHHHHHHHHHHHHHH-S--------------------

Nearest PDB structures (foldseek):
  8bgj-assembly3_C  TM=5.666E-01  e=1.086E-02  Caloramator australicus RC3
  8bgj-assembly2_B  TM=5.587E-01  e=1.778E-02  Caloramator australicus RC3

InterPro domains:
  IPR008686 RNA-dependent RNA polymerase, mitoviral [PF05919] (6-109)
  IPR008686 RNA-dependent RNA polymerase, mitoviral [PF05919] (111-183)
  IPR008686 RNA-dependent RNA polymerase, mitoviral [PTHR34456] (110-229)

Sequence (334 aa):
MDPGFSQRLLCPIHSWFSEILKRIPQDGTFNQTAPLRWLVGSQECFSYDLTTATDRWPLLVLFEVFQCLFDRSFASSMVNSALATNVFLVPFVKRKWSQVCFVAGQPLGVRFKKYAVLGDDVVIADAKVASVYKSVLQRLGVAVSLPKSLISNSGCIEFAKKFMVNGVSEDLSPISIRCLSNYYHPNGLMAIRNKYSERITRFSTLCRIGGLGYRALGRIDYKRSLTTERRLAMWFRTLLPLTIWLGRGRPLNPYLRSYLIQFLLQEWKPKDLKVVPNEYFEQPGRKDFLEWSLLRCWMEVKIASLVLHYCNGPMGFYRGSPRGGTCRNHSLEL

Mean predicted aligned error: 16.01 Å

Radius of gyration: 29.78 Å; Cα contacts (8 Å, |Δi|>4): 315; chains: 1; bounding box: 57×64×98 Å